Protein AF-A0A927M608-F1 (afdb_monomer_lite)

Sequence (285 aa):
MALHRAGIGVLLAVAGSAALAVVQVVVADSAGVLELDGEFVAGNERVGGVPVTLVGWFLAMAVPLAVTAAGHGLTRVARLSTVPAAAVGALAVLPIVYDRSGEQLRDAALWTGVRGIALGAAVGCAVAVLPAVGRGLVGYAILLWTAVLGFGLFVPRTVVYAGIVEPLGLEPLRELRGTLSRLGMPDLGSLDYHFTSVLPVALAVIVLSGVLGVLVVRRTGSVWVAVAAAAVGPVLAAASYHLDRDQLTLWNEDAAIMAHLLAVFAGLLALLTAAIAGRSARPAR

Secondary structure (DSSP, 8-state):
-HHHHHHHHHHHHHHHHHHHHHHHHHHHHHTTSS-TT----TTTGGGTHHHHHHHHHHHHHHHHHHHHHHTTT--HHHHHTHHHHHHHHHHTTHHHHHHHS-TTTHHHHHHHHHHHHHHHHHHHHHHHH-HHHHHHHHHHHHHHHHHHHHHHHH-SEEEEETTEEEEE--GGGHHHHHHHHHTT----TTHHHHHHHHHHHHHHHHHHHHHHHHHHHHHHS-HHHHHHHHHHHHHHHHHH----TTS--HHHHHHHHHHHHHHHHHHHHHHHHHHHHHHHTSPP-

Foldseek 3Di:
DQVVLLVQLLVQLLQQLLVQLQCQLVVCVVLVQLCQADDQDVPSVLPNLFSLLSNLLSSLLSQLLSLLVSLPPHDLVSSLSSLVSNLNSLVNCLVVSQVSHDPVCNVSSNVLNNNSSVNSSVVSNVCSVQVLLSVLSVVLVVLLVCLCVVLVVVAVDWHDGQSFIFRPPPVVLVVVVVVVVVVVDDDPPVLVVRCSRRVVSLVVLLVQLLVQLLVCCVVPVDSVSSLSNSLVRLVSSLVSLDPDVVSVRVVSVSVNVSSVVSSVSSSVSSNVSNVVSSVVPDPDD

Radius of gyration: 19.72 Å; chains: 1; bounding box: 45×51×54 Å

pLDDT: mean 82.13, std 15.27, range [38.84, 97.5]

Structure (mmCIF, N/CA/C/O backbone):
data_AF-A0A927M608-F1
#
_entry.id   AF-A0A927M608-F1
#
loop_
_atom_site.group_PDB
_atom_site.id
_atom_site.type_symbol
_atom_site.label_atom_id
_atom_site.label_alt_id
_atom_site.label_comp_id
_atom_site.label_asym_id
_atom_site.label_entity_id
_atom_site.label_seq_id
_atom_site.pdbx_PDB_ins_code
_atom_site.Cartn_x
_atom_site.Cartn_y
_atom_site.Cartn_z
_atom_site.occupancy
_atom_site.B_iso_or_equiv
_atom_site.auth_seq_id
_atom_site.auth_comp_id
_atom_site.auth_asym_id
_atom_site.auth_atom_id
_atom_site.pdbx_PDB_model_num
ATOM 1 N N . MET A 1 1 ? -21.016 -18.045 19.825 1.00 65.88 1 MET A N 1
ATOM 2 C CA . MET A 1 1 ? -21.022 -16.942 18.828 1.00 65.88 1 MET A CA 1
ATOM 3 C C . MET A 1 1 ? -19.646 -16.317 18.565 1.00 65.88 1 MET A C 1
ATOM 5 O O . MET A 1 1 ? -19.303 -16.174 17.400 1.00 65.88 1 MET A O 1
ATOM 9 N N . ALA A 1 2 ? -18.845 -15.952 19.577 1.00 69.06 2 ALA A N 1
ATOM 10 C CA . ALA A 1 2 ? -17.548 -15.282 19.364 1.00 69.06 2 ALA A CA 1
ATOM 11 C C . ALA A 1 2 ? -16.512 -16.127 18.584 1.00 69.06 2 ALA A C 1
ATOM 13 O O . ALA A 1 2 ? -15.892 -15.615 17.657 1.00 69.06 2 ALA A O 1
ATOM 14 N N . LEU A 1 3 ? -16.393 -17.425 18.893 1.00 73.12 3 LEU A N 1
ATOM 15 C CA . LEU A 1 3 ? -15.513 -18.369 18.179 1.00 73.12 3 LEU A CA 1
ATOM 16 C C . LEU A 1 3 ? -15.877 -18.517 16.694 1.00 73.12 3 LEU A C 1
ATOM 18 O O . LEU A 1 3 ? -15.004 -18.498 15.836 1.00 73.12 3 LEU A O 1
ATOM 22 N N . HIS A 1 4 ? -17.172 -18.574 16.383 1.00 82.25 4 HIS A N 1
ATOM 23 C CA . HIS A 1 4 ? -17.664 -18.658 15.005 1.00 82.25 4 HIS A CA 1
ATOM 24 C C . HIS A 1 4 ? -17.317 -17.399 14.194 1.00 82.25 4 HIS A C 1
ATOM 26 O O . HIS A 1 4 ? -16.884 -17.488 13.050 1.00 82.25 4 HIS A O 1
ATOM 32 N N . ARG A 1 5 ? -17.448 -16.209 14.800 1.00 83.69 5 ARG A N 1
ATOM 33 C CA . ARG A 1 5 ? -17.059 -14.941 14.158 1.00 83.69 5 ARG A CA 1
ATOM 34 C C . ARG A 1 5 ? -15.548 -14.842 13.941 1.00 83.69 5 ARG A C 1
ATOM 36 O O . ARG A 1 5 ? -15.128 -14.357 12.899 1.00 83.69 5 ARG A O 1
ATOM 43 N N . ALA A 1 6 ? -14.746 -15.324 14.891 1.00 82.00 6 ALA A N 1
ATOM 44 C CA . ALA A 1 6 ? -13.294 -15.383 14.741 1.00 82.00 6 ALA A CA 1
ATOM 45 C C . ALA A 1 6 ? -12.874 -16.343 13.614 1.00 82.00 6 ALA A C 1
ATOM 47 O O . ALA A 1 6 ? -12.039 -15.976 12.793 1.00 82.00 6 ALA A O 1
ATOM 48 N N . GLY A 1 7 ? -13.505 -17.521 13.518 1.00 87.75 7 GLY A N 1
ATOM 49 C CA . GLY A 1 7 ? -13.271 -18.471 12.425 1.00 87.75 7 GLY A CA 1
ATOM 50 C C . GLY A 1 7 ? -13.595 -17.885 11.047 1.00 87.75 7 GLY A C 1
ATOM 51 O O . GLY A 1 7 ? -12.784 -17.988 10.131 1.00 87.75 7 GLY A O 1
ATOM 52 N N . ILE A 1 8 ? -14.725 -17.180 10.919 1.00 90.88 8 ILE A N 1
ATOM 53 C CA . ILE A 1 8 ? -15.065 -16.450 9.686 1.00 90.88 8 ILE A CA 1
ATOM 54 C C . ILE A 1 8 ? -14.015 -15.377 9.376 1.00 90.88 8 ILE A C 1
ATOM 56 O O . ILE A 1 8 ? -13.568 -15.282 8.239 1.00 90.88 8 ILE A O 1
ATOM 60 N N . GLY A 1 9 ? -13.588 -14.596 10.373 1.00 90.62 9 GLY A N 1
ATOM 61 C CA . GLY A 1 9 ? -12.546 -13.584 10.192 1.00 90.62 9 GLY A CA 1
ATOM 62 C C . GLY A 1 9 ? -11.231 -14.169 9.672 1.00 90.62 9 GLY A C 1
ATOM 63 O O . GLY A 1 9 ? -10.620 -13.605 8.773 1.00 90.62 9 GLY A O 1
ATOM 64 N N . VAL A 1 10 ? -10.814 -15.328 10.180 1.00 93.62 10 VAL A N 1
ATOM 65 C CA . VAL A 1 10 ? -9.620 -16.036 9.691 1.00 93.62 10 VAL A CA 1
ATOM 66 C C . VAL A 1 10 ? -9.782 -16.443 8.225 1.00 93.62 10 VAL A C 1
ATOM 68 O O . VAL A 1 10 ? -8.912 -16.133 7.417 1.00 93.62 10 VAL A O 1
ATOM 71 N N . LEU A 1 11 ? -10.906 -17.064 7.857 1.00 93.88 11 LEU A N 1
ATOM 72 C CA . LEU A 1 11 ? -11.167 -17.472 6.470 1.00 93.88 11 LEU A CA 1
ATOM 73 C C . LEU A 1 11 ? -11.205 -16.275 5.512 1.00 93.88 11 LEU A C 1
ATOM 75 O O . LEU A 1 11 ? -10.596 -16.319 4.444 1.00 93.88 11 LEU A O 1
ATOM 79 N N . LEU A 1 12 ? -11.868 -15.187 5.913 1.00 95.19 12 LEU A N 1
ATOM 80 C CA . LEU A 1 12 ? -11.915 -13.948 5.137 1.00 95.19 12 LEU A CA 1
ATOM 81 C C . LEU A 1 12 ? -10.533 -13.313 4.980 1.00 95.19 12 LEU A C 1
ATOM 83 O O . LEU A 1 12 ? -10.251 -12.732 3.939 1.00 95.19 12 LEU A O 1
ATOM 87 N N . ALA A 1 13 ? -9.668 -13.426 5.986 1.00 94.75 13 ALA A N 1
ATOM 88 C CA . ALA A 1 13 ? -8.311 -12.905 5.915 1.00 94.75 13 ALA A CA 1
ATOM 89 C C . ALA A 1 13 ? -7.446 -13.694 4.923 1.00 94.75 13 ALA A C 1
ATOM 91 O O . ALA A 1 13 ? -6.769 -13.077 4.102 1.00 94.75 13 ALA A O 1
ATOM 92 N N . VAL A 1 14 ? -7.520 -15.033 4.943 1.00 96.25 14 VAL A N 1
ATOM 93 C CA . VAL A 1 14 ? -6.835 -15.890 3.957 1.00 96.25 14 VAL A CA 1
ATOM 94 C C . VAL A 1 14 ? -7.331 -15.566 2.548 1.00 96.25 14 VAL A C 1
ATOM 96 O O . VAL A 1 14 ? -6.541 -15.184 1.687 1.00 96.25 14 VAL A O 1
ATOM 99 N N . ALA A 1 15 ? -8.643 -15.681 2.321 1.00 96.12 15 ALA A N 1
ATOM 100 C CA . ALA A 1 15 ? -9.237 -15.508 0.999 1.00 96.12 15 ALA A CA 1
ATOM 101 C C . ALA A 1 15 ? -9.059 -14.078 0.476 1.00 96.12 15 ALA A C 1
ATOM 103 O O . ALA A 1 15 ? -8.699 -13.879 -0.681 1.00 96.12 15 ALA A O 1
ATOM 104 N N . GLY A 1 16 ? -9.264 -13.081 1.338 1.00 95.06 16 GLY A N 1
ATOM 105 C CA . GLY A 1 16 ? -9.105 -11.675 0.995 1.00 95.06 16 GLY A CA 1
ATOM 106 C C . GLY A 1 16 ? -7.662 -11.323 0.653 1.00 95.06 16 GLY A C 1
ATOM 107 O O . GLY A 1 16 ? -7.435 -10.644 -0.343 1.00 95.06 16 GLY A O 1
ATOM 108 N N . SER A 1 17 ? -6.680 -11.809 1.422 1.00 96.38 17 SER A N 1
ATOM 109 C CA . SER A 1 17 ? -5.273 -11.520 1.121 1.00 96.38 17 SER A CA 1
ATOM 110 C C . SER A 1 17 ? -4.797 -12.233 -0.138 1.00 96.38 17 SER A C 1
ATOM 112 O O . SER A 1 17 ? -4.059 -11.632 -0.912 1.00 96.38 17 SER A O 1
ATOM 114 N N . ALA A 1 18 ? -5.228 -13.479 -0.364 1.00 95.75 18 ALA A N 1
ATOM 115 C CA . ALA A 1 18 ? -4.928 -14.199 -1.597 1.00 95.75 18 ALA A CA 1
ATOM 116 C C . ALA A 1 18 ? -5.522 -13.470 -2.809 1.00 95.75 18 ALA A C 1
ATOM 118 O O . ALA A 1 18 ? -4.807 -13.173 -3.760 1.00 95.75 18 ALA A O 1
ATOM 119 N N . ALA A 1 19 ? -6.805 -13.102 -2.746 1.00 95.69 19 ALA A N 1
ATOM 120 C CA . ALA A 1 19 ? -7.475 -12.386 -3.826 1.00 95.69 19 ALA A CA 1
ATOM 121 C C . ALA A 1 19 ? -6.821 -11.026 -4.108 1.00 95.69 19 ALA A C 1
ATOM 123 O O . ALA A 1 19 ? -6.556 -10.714 -5.263 1.00 95.69 19 ALA A O 1
ATOM 124 N N . LEU A 1 20 ? -6.517 -10.234 -3.073 1.00 94.12 20 LEU A N 1
ATOM 125 C CA . LEU A 1 20 ? -5.843 -8.943 -3.238 1.00 94.12 20 LEU A CA 1
ATOM 126 C C . LEU A 1 20 ? -4.456 -9.103 -3.859 1.00 94.12 20 LEU A C 1
ATOM 128 O O . LEU A 1 20 ? -4.142 -8.383 -4.800 1.00 94.12 20 LEU A O 1
ATOM 132 N N . ALA A 1 21 ? -3.652 -10.046 -3.366 1.00 93.38 21 ALA A N 1
ATOM 133 C CA . ALA A 1 21 ? -2.317 -10.296 -3.897 1.00 93.38 21 ALA A CA 1
ATOM 134 C C . ALA A 1 21 ? -2.366 -10.734 -5.369 1.00 93.38 21 ALA A C 1
ATOM 136 O O . ALA A 1 21 ? -1.676 -10.157 -6.206 1.00 93.38 21 ALA A O 1
ATOM 137 N N . VAL A 1 22 ? -3.228 -11.703 -5.696 1.00 93.12 22 VAL A N 1
ATOM 138 C CA . VAL A 1 22 ? -3.407 -12.199 -7.068 1.00 93.12 22 VAL A CA 1
ATOM 139 C C . VAL A 1 22 ? -3.890 -11.087 -7.989 1.00 93.12 22 VAL A C 1
ATOM 141 O O . VAL A 1 22 ? -3.298 -10.882 -9.041 1.00 93.12 22 VAL A O 1
ATOM 144 N N . VAL A 1 23 ? -4.932 -10.346 -7.602 1.00 91.06 23 VAL A N 1
ATOM 145 C CA . VAL A 1 23 ? -5.482 -9.268 -8.434 1.00 91.06 23 VAL A CA 1
ATOM 146 C C . VAL A 1 23 ? -4.437 -8.184 -8.667 1.00 91.06 23 VAL A C 1
ATOM 148 O O . VAL A 1 23 ? -4.259 -7.775 -9.806 1.00 91.06 23 VAL A O 1
ATOM 151 N N . GLN A 1 24 ? -3.722 -7.743 -7.631 1.00 90.62 24 GLN A N 1
ATOM 152 C CA . GLN A 1 24 ? -2.710 -6.697 -7.781 1.00 90.62 24 GLN A CA 1
ATOM 153 C C . GLN A 1 24 ? -1.582 -7.125 -8.723 1.00 90.62 24 GLN A C 1
ATOM 155 O O . GLN A 1 24 ? -1.257 -6.375 -9.638 1.00 90.62 24 GLN A O 1
ATOM 160 N N . VAL A 1 25 ? -1.044 -8.338 -8.554 1.00 87.56 25 VAL A N 1
ATOM 161 C CA . VAL A 1 25 ? 0.036 -8.855 -9.407 1.00 87.56 25 VAL A CA 1
ATOM 162 C C . VAL A 1 25 ? -0.455 -9.087 -10.836 1.00 87.56 25 VAL A C 1
ATOM 164 O O . VAL A 1 25 ? 0.144 -8.579 -11.774 1.00 87.56 25 VAL A O 1
ATOM 167 N N . VAL A 1 26 ? -1.571 -9.794 -11.026 1.00 86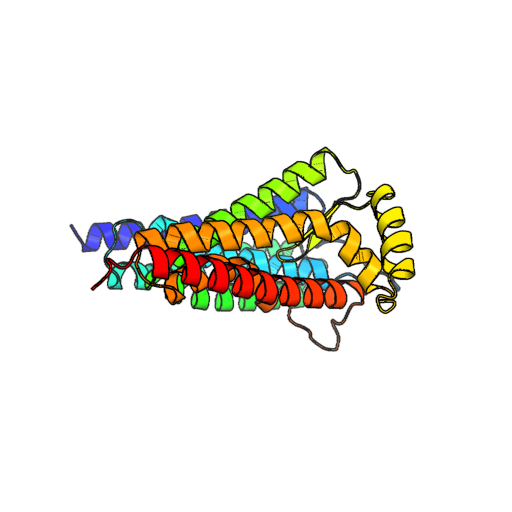.81 26 VAL A N 1
ATOM 168 C CA . VAL A 1 26 ? -2.065 -10.150 -12.366 1.00 86.81 26 VAL A CA 1
ATOM 169 C C . VAL A 1 26 ? -2.527 -8.923 -13.146 1.00 86.81 26 VAL A C 1
ATOM 171 O O . VAL A 1 26 ? -2.241 -8.834 -14.338 1.00 86.81 26 VAL A O 1
ATOM 174 N N . VAL A 1 27 ? -3.232 -7.980 -12.513 1.00 85.56 27 VAL A N 1
ATOM 175 C CA . VAL A 1 27 ? -3.683 -6.753 -13.187 1.00 85.56 27 VAL A CA 1
ATOM 176 C C . VAL A 1 27 ? -2.495 -5.871 -13.543 1.00 85.56 27 VAL A C 1
ATOM 178 O O . VAL A 1 27 ? -2.447 -5.373 -14.663 1.00 85.56 27 VAL A O 1
ATOM 181 N N . ALA A 1 28 ? -1.534 -5.696 -12.631 1.00 84.06 28 ALA A N 1
ATOM 182 C CA . ALA A 1 28 ? -0.346 -4.897 -12.913 1.00 84.06 28 ALA A CA 1
ATOM 183 C C . ALA A 1 28 ? 0.489 -5.518 -14.041 1.00 84.06 28 ALA A C 1
ATOM 185 O O . ALA A 1 28 ? 0.877 -4.826 -14.974 1.00 84.06 28 ALA A O 1
ATOM 186 N N . ASP A 1 29 ? 0.691 -6.831 -14.016 1.00 82.81 29 ASP A N 1
ATOM 187 C CA . ASP A 1 29 ? 1.417 -7.536 -15.068 1.00 82.81 29 ASP A CA 1
ATOM 188 C C . ASP A 1 29 ? 0.698 -7.463 -16.426 1.00 82.81 29 ASP A C 1
ATOM 190 O O . ASP A 1 29 ? 1.291 -7.078 -17.427 1.00 82.81 29 ASP A O 1
ATOM 194 N N . SER A 1 30 ? -0.621 -7.693 -16.457 1.00 80.62 30 SER A N 1
ATOM 195 C CA . SER A 1 30 ? -1.419 -7.609 -17.697 1.00 80.62 30 SER A CA 1
ATOM 196 C C . SER A 1 30 ? -1.493 -6.189 -18.271 1.00 80.62 30 SER A C 1
ATOM 198 O O . SER A 1 30 ? -1.744 -6.017 -19.460 1.00 80.62 30 SER A O 1
ATOM 200 N N . ALA A 1 31 ? -1.305 -5.172 -17.429 1.00 76.19 31 ALA A N 1
ATOM 201 C CA . ALA A 1 31 ? -1.214 -3.776 -17.839 1.00 76.19 31 ALA A CA 1
ATOM 202 C C . ALA A 1 31 ? 0.203 -3.373 -18.293 1.00 76.19 31 ALA A C 1
ATOM 204 O O . ALA A 1 31 ? 0.419 -2.199 -18.587 1.00 76.19 31 ALA A O 1
ATOM 205 N N . GLY A 1 32 ? 1.161 -4.309 -18.326 1.00 70.81 32 GLY A N 1
ATOM 206 C CA . GLY A 1 32 ? 2.561 -4.034 -18.654 1.00 70.81 32 GLY A CA 1
ATOM 207 C C . GLY A 1 32 ? 3.288 -3.221 -17.581 1.00 70.81 32 GLY A C 1
ATOM 208 O O . GLY A 1 32 ? 4.269 -2.558 -17.875 1.00 70.81 32 GLY A O 1
ATOM 209 N N . VAL A 1 33 ? 2.793 -3.214 -16.338 1.00 76.19 33 VAL A N 1
ATOM 210 C CA . VAL A 1 33 ? 3.403 -2.457 -15.231 1.00 76.19 33 VAL A CA 1
ATOM 211 C C . VAL A 1 33 ? 4.525 -3.244 -14.554 1.00 76.19 33 VAL A C 1
ATOM 213 O O . VAL A 1 33 ? 5.485 -2.645 -14.078 1.00 76.19 33 VAL A O 1
ATOM 216 N N . LEU A 1 34 ? 4.389 -4.571 -14.457 1.00 74.88 34 LEU A N 1
ATOM 217 C CA . LEU A 1 34 ? 5.383 -5.419 -13.795 1.00 74.88 34 LEU A CA 1
ATOM 218 C C . LEU A 1 34 ? 6.419 -6.027 -14.749 1.00 74.88 34 LEU A C 1
ATOM 220 O O . LEU A 1 34 ? 7.495 -6.343 -14.267 1.00 74.88 34 LEU A O 1
ATOM 224 N N . GLU A 1 35 ? 6.125 -6.211 -16.041 1.00 75.31 35 GLU A N 1
ATOM 225 C CA . GLU A 1 35 ? 7.070 -6.741 -17.053 1.00 75.31 35 GLU A CA 1
ATOM 226 C C . GLU A 1 35 ? 7.978 -7.887 -16.529 1.00 75.31 35 GLU A C 1
ATOM 228 O O . GLU A 1 35 ? 9.191 -7.891 -16.751 1.00 75.31 35 GLU A O 1
ATOM 233 N N . LEU A 1 36 ? 7.419 -8.842 -15.763 1.00 72.56 36 LEU A N 1
ATOM 234 C CA . LEU A 1 36 ? 8.213 -9.851 -15.031 1.00 72.56 36 LEU A CA 1
ATOM 235 C C . LEU A 1 36 ? 8.929 -10.841 -15.962 1.00 72.56 36 LEU A C 1
ATOM 237 O O . LEU A 1 36 ? 9.908 -11.471 -15.554 1.00 72.56 36 LEU A O 1
ATOM 241 N N . ASP A 1 37 ? 8.447 -10.968 -17.195 1.00 70.81 37 ASP A N 1
ATOM 242 C CA . ASP A 1 37 ? 8.957 -11.827 -18.261 1.00 70.81 37 ASP A CA 1
ATOM 243 C C . ASP A 1 37 ? 9.880 -11.095 -19.252 1.00 70.81 37 ASP A C 1
ATOM 245 O O . ASP A 1 37 ? 10.366 -11.712 -20.201 1.00 70.81 37 ASP A O 1
ATOM 249 N N . GLY A 1 38 ? 10.149 -9.801 -19.042 1.00 62.69 38 GLY A N 1
ATOM 250 C CA . GLY A 1 38 ? 10.940 -8.985 -19.961 1.00 62.69 38 GLY A CA 1
ATOM 251 C C . GLY A 1 38 ? 12.367 -9.509 -20.174 1.00 62.69 38 GLY A C 1
ATOM 252 O O . GLY A 1 38 ? 13.102 -9.783 -19.223 1.00 62.69 38 GLY A O 1
ATOM 253 N N . GLU A 1 39 ? 12.797 -9.602 -21.438 1.00 53.91 39 GLU A N 1
ATOM 254 C CA . GLU A 1 39 ? 14.192 -9.881 -21.796 1.00 53.91 39 GLU A CA 1
ATOM 255 C C . GLU A 1 39 ? 15.042 -8.615 -21.598 1.00 53.91 39 GLU A C 1
ATOM 257 O O . GLU A 1 39 ? 15.134 -7.737 -22.463 1.00 53.91 39 GLU A O 1
ATOM 262 N N . PHE A 1 40 ? 15.680 -8.497 -20.435 1.00 56.94 40 PHE A N 1
ATOM 263 C CA . PHE A 1 40 ? 16.604 -7.403 -20.157 1.00 56.94 40 PHE A CA 1
ATOM 264 C C . PHE A 1 40 ? 17.939 -7.657 -20.872 1.00 56.94 40 PHE A C 1
ATOM 266 O O . PHE A 1 40 ? 18.832 -8.316 -20.354 1.00 56.94 40 PHE A O 1
ATOM 273 N N . VAL A 1 41 ? 18.080 -7.146 -22.096 1.00 43.91 41 VAL A N 1
ATOM 274 C CA . VAL A 1 41 ? 19.349 -7.182 -22.844 1.00 43.91 41 VAL A CA 1
ATOM 275 C C . VAL A 1 41 ? 20.363 -6.229 -22.193 1.00 43.91 41 VAL A C 1
ATOM 277 O O . VAL A 1 41 ? 19.975 -5.156 -21.723 1.00 43.91 41 VAL A O 1
ATOM 280 N N . ALA A 1 42 ? 21.651 -6.595 -22.180 1.00 38.84 42 ALA A N 1
ATOM 281 C CA . ALA A 1 42 ? 22.753 -5.837 -21.576 1.00 38.84 42 ALA A CA 1
ATOM 282 C C . ALA A 1 42 ? 22.628 -4.312 -21.791 1.00 38.84 42 ALA A C 1
ATOM 284 O O . ALA A 1 42 ? 22.760 -3.801 -22.904 1.00 38.84 42 ALA A O 1
ATOM 285 N N . GLY A 1 43 ? 22.344 -3.593 -20.699 1.00 46.25 43 GLY A N 1
ATOM 286 C CA . GLY A 1 43 ? 21.963 -2.173 -20.687 1.00 46.25 43 GLY A CA 1
ATOM 287 C C . GLY A 1 43 ? 20.615 -1.912 -20.001 1.00 46.25 43 GLY A C 1
ATOM 288 O O . GLY A 1 43 ? 20.519 -0.980 -19.205 1.00 46.25 43 GLY A O 1
ATOM 289 N N . ASN A 1 44 ? 19.626 -2.788 -20.220 1.00 44.22 44 ASN A N 1
ATOM 290 C CA . ASN A 1 44 ? 18.293 -2.760 -19.599 1.00 44.22 44 ASN A CA 1
ATOM 291 C C . ASN A 1 44 ? 18.213 -3.552 -18.283 1.00 44.22 44 ASN A C 1
ATOM 293 O O . ASN A 1 44 ? 17.309 -3.323 -17.488 1.00 44.22 44 ASN A O 1
ATOM 297 N N . GLU A 1 45 ? 19.184 -4.424 -17.991 1.00 47.72 45 GLU A N 1
ATOM 298 C CA . GLU A 1 45 ? 19.314 -5.147 -16.704 1.00 47.72 45 GLU A CA 1
ATOM 299 C C . GLU A 1 45 ? 19.324 -4.187 -15.497 1.00 47.72 45 GLU A C 1
ATOM 301 O O . GLU A 1 45 ? 18.939 -4.537 -14.383 1.00 47.72 45 GLU A O 1
ATOM 306 N N . ARG A 1 46 ? 19.669 -2.919 -15.754 1.00 49.50 46 ARG A N 1
ATOM 307 C CA . ARG A 1 46 ? 19.578 -1.798 -14.819 1.00 49.50 46 ARG A CA 1
ATOM 308 C C . ARG A 1 46 ? 18.144 -1.312 -14.545 1.00 49.50 46 ARG A C 1
ATOM 310 O O . ARG A 1 46 ? 18.003 -0.231 -13.995 1.00 49.50 46 ARG A O 1
ATOM 317 N N . VAL A 1 47 ? 17.093 -2.039 -14.930 1.00 59.78 47 VAL A N 1
ATOM 318 C CA . VAL A 1 47 ? 15.679 -1.646 -14.724 1.00 59.78 47 VAL A CA 1
ATOM 319 C C . VAL A 1 47 ? 14.890 -2.706 -13.930 1.00 59.78 47 VAL A C 1
ATOM 321 O O . VAL A 1 47 ? 13.831 -2.405 -13.383 1.00 59.78 47 VAL A O 1
ATOM 324 N N . GLY A 1 48 ? 15.440 -3.913 -13.737 1.00 65.06 48 GLY A N 1
ATOM 325 C CA . GLY A 1 48 ? 14.755 -5.036 -13.072 1.00 65.06 48 GLY A CA 1
ATOM 326 C C . GLY A 1 48 ? 14.443 -4.853 -11.575 1.00 65.06 48 GLY A C 1
ATOM 327 O O . GLY A 1 48 ? 13.616 -5.577 -11.025 1.00 65.06 48 GLY A O 1
ATOM 328 N N . GLY A 1 49 ? 15.045 -3.866 -10.899 1.00 71.88 49 GLY A N 1
ATOM 329 C CA . GLY A 1 49 ? 14.776 -3.585 -9.480 1.00 71.88 49 GLY A CA 1
ATOM 330 C C . GLY A 1 49 ? 13.370 -3.031 -9.210 1.00 71.88 49 GLY A C 1
ATOM 331 O O . GLY A 1 49 ? 12.780 -3.316 -8.166 1.00 71.88 49 GLY A O 1
ATOM 332 N N . VAL A 1 50 ? 12.801 -2.283 -10.160 1.00 76.19 50 VAL A N 1
ATOM 333 C CA . VAL A 1 50 ? 11.462 -1.680 -10.048 1.00 76.19 50 VAL A CA 1
ATOM 334 C C . VAL A 1 50 ? 10.352 -2.739 -9.985 1.00 76.19 50 VAL A C 1
ATOM 336 O O . VAL A 1 50 ? 9.593 -2.733 -9.008 1.00 76.19 50 VAL A O 1
ATOM 339 N N . PRO A 1 51 ? 10.249 -3.687 -10.939 1.00 81.25 51 PRO A N 1
ATOM 340 C CA . PRO A 1 51 ? 9.181 -4.681 -10.913 1.00 81.25 51 PRO A CA 1
ATOM 341 C C . PRO A 1 51 ? 9.281 -5.644 -9.726 1.00 81.25 51 PRO A C 1
ATOM 343 O O . PRO A 1 51 ? 8.270 -5.971 -9.103 1.00 81.25 51 PRO A O 1
ATOM 346 N N . VAL A 1 52 ? 10.499 -6.018 -9.323 1.00 84.94 52 VAL A N 1
ATOM 347 C CA . VAL A 1 52 ? 10.737 -6.830 -8.120 1.00 84.94 52 VAL A CA 1
ATOM 348 C C . VAL A 1 52 ? 10.262 -6.101 -6.854 1.00 84.94 52 VAL A C 1
ATOM 350 O O . VAL A 1 52 ? 9.571 -6.691 -6.017 1.00 84.94 52 VAL A O 1
ATOM 353 N N . THR A 1 53 ? 10.561 -4.804 -6.730 1.00 87.62 53 THR A N 1
ATOM 354 C CA . THR A 1 53 ? 10.115 -3.971 -5.598 1.00 87.62 53 THR A CA 1
ATOM 355 C C . THR A 1 53 ? 8.588 -3.833 -5.568 1.00 87.62 53 THR A C 1
ATOM 357 O O . THR A 1 53 ? 7.977 -3.938 -4.501 1.00 87.62 53 THR A O 1
ATOM 360 N N . LEU A 1 54 ? 7.947 -3.665 -6.730 1.00 88.25 54 LEU A N 1
ATOM 361 C CA . LEU A 1 54 ? 6.488 -3.592 -6.850 1.00 88.25 54 LEU A CA 1
ATOM 362 C C . LEU A 1 54 ? 5.790 -4.874 -6.391 1.00 88.25 54 LEU A C 1
ATOM 364 O O . LEU A 1 54 ? 4.787 -4.789 -5.681 1.00 88.25 54 LEU A O 1
ATOM 368 N N . VAL A 1 55 ? 6.333 -6.050 -6.727 1.00 90.25 55 VAL A N 1
ATOM 369 C CA . VAL A 1 55 ? 5.826 -7.330 -6.206 1.00 90.25 55 VAL A CA 1
ATOM 370 C C . VAL A 1 55 ? 5.852 -7.320 -4.678 1.00 90.25 55 VAL A C 1
ATOM 372 O O . VAL A 1 55 ? 4.823 -7.557 -4.045 1.00 90.25 55 VAL A O 1
ATOM 375 N N . GLY A 1 56 ? 6.991 -6.975 -4.070 1.00 91.25 56 GLY A N 1
ATOM 376 C CA . GLY A 1 56 ? 7.103 -6.869 -2.611 1.00 91.25 56 GLY A CA 1
ATOM 377 C C . GLY A 1 56 ? 6.089 -5.898 -2.008 1.00 91.25 56 GLY A C 1
ATOM 378 O O . GLY A 1 56 ? 5.442 -6.217 -1.009 1.00 91.25 56 GLY A O 1
ATOM 379 N N . TRP A 1 57 ? 5.898 -4.740 -2.639 1.00 92.88 57 TRP A N 1
ATOM 380 C CA . TRP A 1 57 ? 4.942 -3.727 -2.200 1.00 92.88 57 TRP A CA 1
ATOM 381 C C . TRP A 1 57 ? 3.483 -4.204 -2.260 1.00 92.88 57 TRP A C 1
ATOM 383 O O . TRP A 1 57 ? 2.750 -4.046 -1.279 1.00 92.88 57 TRP A O 1
ATOM 393 N N . PHE A 1 58 ? 3.062 -4.843 -3.357 1.00 93.56 58 PHE A N 1
ATOM 394 C CA . PHE A 1 58 ? 1.716 -5.415 -3.476 1.00 93.56 58 PHE A CA 1
ATOM 395 C C . PHE A 1 58 ? 1.447 -6.446 -2.374 1.00 93.56 58 PHE A C 1
ATOM 397 O O . PHE A 1 58 ? 0.415 -6.399 -1.696 1.00 93.56 58 PHE A O 1
ATOM 404 N N . LEU A 1 59 ? 2.413 -7.331 -2.106 1.00 94.94 59 LEU A N 1
ATOM 405 C CA . LEU A 1 59 ? 2.265 -8.335 -1.050 1.00 94.94 59 LEU A CA 1
ATOM 406 C C . LEU A 1 59 ? 2.283 -7.719 0.353 1.00 94.94 59 LEU A C 1
ATOM 408 O O . LEU A 1 59 ? 1.529 -8.156 1.227 1.00 94.94 59 LEU A O 1
ATOM 412 N N . ALA A 1 60 ? 3.065 -6.658 0.558 1.00 95.38 60 ALA A N 1
ATOM 413 C CA . ALA A 1 60 ? 3.078 -5.902 1.805 1.00 95.38 60 ALA A CA 1
ATOM 414 C C . ALA A 1 60 ? 1.756 -5.166 2.073 1.00 95.38 60 ALA A C 1
ATOM 416 O O . ALA A 1 60 ? 1.368 -5.012 3.231 1.00 95.38 60 ALA A O 1
ATOM 417 N N . MET A 1 61 ? 1.035 -4.749 1.029 1.00 95.81 61 MET A N 1
ATOM 418 C CA . MET A 1 61 ? -0.284 -4.118 1.137 1.00 95.81 61 MET A CA 1
ATOM 419 C C . MET A 1 61 ? -1.418 -5.134 1.321 1.00 95.81 61 MET A C 1
ATOM 421 O O . MET A 1 61 ? -2.348 -4.880 2.092 1.00 95.81 61 MET A O 1
ATOM 425 N N . ALA A 1 62 ? -1.360 -6.286 0.646 1.00 96.25 62 ALA A N 1
ATOM 426 C CA . ALA A 1 62 ? -2.435 -7.280 0.658 1.00 96.25 62 ALA A CA 1
ATOM 427 C C . ALA A 1 62 ? -2.789 -7.756 2.080 1.00 96.25 62 ALA A C 1
ATOM 429 O O . ALA A 1 62 ? -3.966 -7.788 2.454 1.00 96.25 62 ALA A O 1
ATOM 430 N N . VAL A 1 63 ? -1.771 -8.031 2.903 1.00 97.19 63 VAL A N 1
ATOM 431 C CA . VAL A 1 63 ? -1.936 -8.535 4.276 1.00 97.19 63 VAL A CA 1
ATOM 432 C C . VAL A 1 63 ? -2.695 -7.549 5.184 1.00 97.19 63 VAL A C 1
ATOM 434 O O . VAL A 1 63 ? -3.768 -7.903 5.683 1.00 97.19 63 VAL A O 1
ATOM 437 N N . PRO A 1 64 ? -2.226 -6.307 5.422 1.00 97.06 64 PRO A N 1
ATOM 438 C CA . PRO A 1 64 ? -2.912 -5.377 6.314 1.00 97.06 64 PRO A CA 1
ATOM 439 C C . PRO A 1 64 ? -4.279 -4.923 5.781 1.00 97.06 64 PRO A C 1
ATOM 441 O O . PRO A 1 64 ? -5.176 -4.643 6.583 1.00 97.06 64 PRO A O 1
ATOM 444 N N . LEU A 1 65 ? -4.489 -4.882 4.460 1.00 96.44 65 LEU A N 1
ATOM 445 C CA . LEU A 1 65 ? -5.807 -4.608 3.875 1.00 96.44 65 LEU A CA 1
ATOM 446 C C . LEU A 1 65 ? -6.800 -5.741 4.174 1.00 96.44 65 LEU A C 1
ATOM 448 O O . LEU A 1 65 ? -7.913 -5.474 4.638 1.00 96.44 65 LEU A O 1
ATOM 452 N N . ALA A 1 66 ? -6.385 -7.000 4.006 1.00 96.25 66 ALA A N 1
ATOM 453 C CA . ALA A 1 66 ? -7.200 -8.157 4.365 1.00 96.25 66 ALA A CA 1
ATOM 454 C C . ALA A 1 66 ? -7.511 -8.189 5.869 1.00 96.25 66 ALA A C 1
ATOM 456 O O . ALA A 1 66 ? -8.659 -8.398 6.259 1.00 96.25 66 ALA A O 1
ATOM 457 N N . VAL A 1 67 ? -6.526 -7.887 6.725 1.00 96.50 67 VAL A N 1
ATOM 458 C CA . VAL A 1 67 ? -6.719 -7.759 8.182 1.00 96.50 67 VAL A CA 1
ATOM 459 C C . VAL A 1 67 ? -7.714 -6.644 8.519 1.00 96.50 67 VAL A C 1
ATOM 461 O O . VAL A 1 67 ? -8.552 -6.820 9.406 1.00 96.50 67 VAL A O 1
ATOM 464 N N . THR A 1 68 ? -7.668 -5.515 7.806 1.00 95.19 68 THR A N 1
ATOM 465 C CA . THR A 1 68 ? -8.613 -4.400 7.988 1.00 95.19 68 THR A CA 1
ATOM 466 C C . THR A 1 68 ? -10.048 -4.833 7.694 1.00 95.19 68 THR A C 1
ATOM 468 O O . THR A 1 68 ? -10.945 -4.558 8.494 1.00 95.19 68 THR A O 1
ATOM 471 N N . ALA A 1 69 ? -10.264 -5.521 6.569 1.00 93.19 69 ALA A N 1
ATOM 472 C CA . ALA A 1 69 ? -11.585 -5.976 6.145 1.00 93.19 69 ALA A CA 1
ATOM 473 C C . ALA A 1 69 ? -12.119 -7.099 7.049 1.00 93.19 69 ALA A C 1
ATOM 475 O O . ALA A 1 69 ? -13.211 -6.992 7.607 1.00 93.19 69 ALA A O 1
ATOM 476 N N . ALA A 1 70 ? -11.321 -8.146 7.256 1.00 92.69 70 ALA A N 1
ATOM 477 C CA . ALA A 1 70 ? -11.706 -9.320 8.031 1.00 92.69 70 ALA A CA 1
ATOM 478 C C . ALA A 1 70 ? -11.813 -9.046 9.540 1.00 92.69 70 ALA A C 1
ATOM 480 O O . ALA A 1 70 ? -12.551 -9.722 10.254 1.00 92.69 70 ALA A O 1
ATOM 481 N N . GLY A 1 71 ? -11.082 -8.045 10.038 1.00 86.44 71 GLY A N 1
ATOM 482 C CA . GLY A 1 71 ? -11.078 -7.649 11.442 1.00 86.44 71 GLY A CA 1
ATOM 483 C C . GLY A 1 71 ? -12.283 -6.810 11.876 1.00 86.44 71 GLY A C 1
ATOM 484 O O . GLY A 1 71 ? -12.413 -6.496 13.065 1.00 86.44 71 GLY A O 1
ATOM 485 N N . HIS A 1 72 ? -13.156 -6.409 10.949 1.00 87.62 72 HIS A N 1
ATOM 486 C CA . HIS A 1 72 ? -14.278 -5.533 11.262 1.00 87.62 72 HIS A CA 1
ATOM 487 C C . HIS A 1 72 ? -15.252 -6.193 12.254 1.00 87.62 72 HIS A C 1
ATOM 489 O O . HIS A 1 72 ? -15.690 -7.324 12.073 1.00 87.62 72 HIS A O 1
ATOM 495 N N . GLY A 1 73 ? -15.581 -5.491 13.343 1.00 85.25 73 GLY A N 1
ATOM 496 C CA . GLY A 1 73 ? -16.477 -6.008 14.387 1.00 85.25 73 GLY A CA 1
ATOM 497 C C . GLY A 1 73 ? -15.888 -7.114 15.278 1.00 85.25 73 GLY A C 1
ATOM 498 O O . GLY A 1 73 ? -16.589 -7.617 16.157 1.00 85.25 73 GLY A O 1
ATOM 499 N N . LEU A 1 74 ? -14.614 -7.483 15.098 1.00 89.81 74 LEU A N 1
ATOM 500 C CA . LEU A 1 74 ? -13.928 -8.462 15.943 1.00 89.81 74 LEU A CA 1
ATOM 501 C C . LEU A 1 74 ? -13.255 -7.811 17.159 1.00 89.81 74 LEU A C 1
ATOM 503 O O . LEU A 1 74 ? -12.836 -6.646 17.132 1.00 89.81 74 LEU A O 1
ATOM 507 N N . THR A 1 75 ? -13.102 -8.600 18.228 1.00 91.62 75 THR A N 1
ATOM 508 C CA . THR A 1 75 ? -12.284 -8.230 19.391 1.00 91.62 75 THR A CA 1
ATOM 509 C C . THR A 1 75 ? -10.812 -8.115 18.991 1.00 91.62 75 THR A C 1
ATOM 511 O O . THR A 1 75 ? -10.376 -8.704 18.004 1.00 91.62 75 THR A O 1
ATOM 514 N N . ARG A 1 76 ? -10.010 -7.385 19.775 1.00 90.50 76 ARG A N 1
ATOM 515 C CA . ARG A 1 76 ? -8.574 -7.201 19.496 1.00 90.50 76 ARG A CA 1
ATOM 516 C C . ARG A 1 76 ? -7.828 -8.530 19.330 1.00 90.50 76 ARG A C 1
ATOM 518 O O . ARG A 1 76 ? -7.052 -8.671 18.395 1.00 90.50 76 ARG A O 1
ATOM 525 N N . VAL A 1 77 ? -8.099 -9.495 20.212 1.00 89.31 77 VAL A N 1
ATOM 526 C CA . VAL A 1 77 ? -7.478 -10.830 20.180 1.00 89.31 77 VAL A CA 1
ATOM 527 C C . VAL A 1 77 ? -7.848 -11.569 18.892 1.00 89.31 77 VAL A C 1
ATOM 529 O O . VAL A 1 77 ? -6.966 -12.072 18.206 1.00 89.31 77 VAL A O 1
ATOM 532 N N . ALA A 1 78 ? -9.127 -11.552 18.505 1.00 89.56 78 ALA A N 1
ATOM 533 C CA . ALA A 1 78 ? -9.585 -12.190 17.271 1.00 89.56 78 ALA A CA 1
ATOM 534 C C . ALA A 1 78 ? -9.071 -11.489 15.997 1.00 89.56 78 ALA A C 1
ATOM 536 O O . ALA A 1 78 ? -8.872 -12.141 14.977 1.00 89.56 78 ALA A O 1
ATOM 537 N N . ARG A 1 79 ? -8.809 -10.175 16.035 1.00 92.88 79 ARG A N 1
ATOM 538 C CA . ARG A 1 79 ? -8.133 -9.476 14.928 1.00 92.88 79 ARG A CA 1
ATOM 539 C C . ARG A 1 79 ? -6.666 -9.865 14.806 1.00 92.88 79 ARG A C 1
ATOM 541 O O . ARG A 1 79 ? -6.169 -9.995 13.703 1.00 92.88 79 ARG A O 1
ATOM 548 N N . LEU A 1 80 ? -5.959 -10.064 15.915 1.00 94.69 80 LEU A N 1
ATOM 549 C CA . LEU A 1 80 ? -4.557 -10.487 15.847 1.00 94.69 80 LEU A CA 1
ATOM 550 C C . LEU A 1 80 ? -4.413 -11.870 15.201 1.00 94.69 80 LEU A C 1
ATOM 552 O O . LEU A 1 80 ? -3.475 -12.082 14.439 1.00 94.69 80 LEU A O 1
ATOM 556 N N . SER A 1 81 ? -5.373 -12.778 15.410 1.00 94.12 81 SER A N 1
ATOM 557 C CA . SER A 1 81 ? -5.369 -14.082 14.733 1.00 94.12 81 SER A CA 1
ATOM 558 C C . SER A 1 81 ? -5.594 -14.012 13.218 1.00 94.12 81 SER A C 1
ATOM 560 O O . SER A 1 81 ? -5.286 -14.982 12.530 1.00 94.12 81 SER A O 1
ATOM 562 N N . THR A 1 82 ? -6.091 -12.896 12.665 1.00 95.38 82 THR A N 1
ATOM 563 C CA . THR A 1 82 ? -6.243 -12.759 11.206 1.00 95.38 82 THR A CA 1
ATOM 564 C C . THR A 1 82 ? -4.938 -12.397 10.500 1.00 95.38 82 THR A C 1
ATOM 566 O O . THR A 1 82 ? -4.837 -12.605 9.297 1.00 95.38 82 THR A O 1
ATOM 569 N N . VAL A 1 83 ? -3.923 -11.911 11.221 1.00 97.25 83 VAL A N 1
ATOM 570 C CA . VAL A 1 83 ? -2.618 -11.547 10.646 1.00 97.25 83 VAL A CA 1
ATOM 571 C C . VAL A 1 83 ? -1.877 -12.755 10.059 1.00 97.25 83 VAL A C 1
ATOM 573 O O . VAL A 1 83 ? -1.576 -12.717 8.865 1.00 97.25 83 VAL A O 1
ATOM 576 N N . PRO A 1 84 ? -1.608 -13.844 10.814 1.00 97.00 84 PRO A N 1
ATOM 577 C CA . PRO A 1 84 ? -0.949 -15.017 10.239 1.00 97.00 84 PRO A CA 1
ATOM 578 C C . PRO A 1 84 ? -1.792 -15.650 9.125 1.00 97.00 84 PRO A C 1
ATOM 580 O O . PRO A 1 84 ? -1.248 -16.116 8.132 1.00 97.00 84 PRO A O 1
ATOM 583 N N . ALA A 1 85 ? -3.121 -15.606 9.247 1.00 96.25 85 ALA A N 1
ATOM 584 C CA . ALA A 1 85 ? -4.037 -16.095 8.225 1.00 96.25 85 ALA A CA 1
ATOM 585 C C . ALA A 1 85 ? -3.916 -15.307 6.905 1.00 96.25 85 ALA A C 1
ATOM 587 O O . ALA A 1 85 ? -3.789 -15.897 5.836 1.00 96.25 85 ALA A O 1
ATOM 588 N N . ALA A 1 86 ? -3.890 -13.975 6.974 1.00 96.88 86 ALA A N 1
ATOM 589 C CA . ALA A 1 86 ? -3.671 -13.126 5.807 1.00 96.88 86 ALA A CA 1
ATOM 590 C C . ALA A 1 86 ? -2.280 -13.344 5.192 1.00 96.88 86 ALA A C 1
ATOM 592 O O . ALA A 1 86 ? -2.173 -13.459 3.976 1.00 96.88 86 ALA A O 1
ATOM 593 N N . ALA A 1 87 ? -1.232 -13.482 6.011 1.00 97.38 87 ALA A N 1
ATOM 594 C CA . ALA A 1 87 ? 0.110 -13.799 5.519 1.00 97.38 87 ALA A CA 1
ATOM 595 C C . ALA A 1 87 ? 0.141 -15.130 4.746 1.00 97.38 87 ALA A C 1
ATOM 597 O O . ALA A 1 87 ? 0.702 -15.189 3.656 1.00 97.38 87 ALA A O 1
ATOM 598 N N . VAL A 1 88 ? -0.534 -16.170 5.256 1.00 96.88 88 VAL A N 1
ATOM 599 C CA . VAL A 1 88 ? -0.707 -17.448 4.541 1.00 96.88 88 VAL A CA 1
ATOM 600 C C . VAL A 1 88 ? -1.455 -17.255 3.222 1.00 96.88 88 VAL A C 1
ATOM 602 O O . VAL A 1 88 ? -1.045 -17.804 2.206 1.00 96.88 88 VAL A O 1
ATOM 605 N N . GLY A 1 89 ? -2.516 -16.445 3.210 1.00 96.12 89 GLY A N 1
ATOM 606 C CA . GLY A 1 89 ? -3.231 -16.101 1.979 1.00 96.12 89 GLY A CA 1
ATOM 607 C C . GLY A 1 89 ? -2.329 -15.432 0.939 1.00 96.12 89 GLY A C 1
ATOM 608 O O . GLY A 1 89 ? -2.359 -15.805 -0.229 1.00 96.12 89 GLY A O 1
ATOM 609 N N . ALA A 1 90 ? -1.481 -14.489 1.358 1.00 96.06 90 ALA A N 1
ATOM 610 C CA . ALA A 1 90 ? -0.542 -13.813 0.466 1.00 96.06 90 ALA A CA 1
ATOM 611 C C . ALA A 1 90 ? 0.517 -14.761 -0.128 1.00 96.06 90 ALA A C 1
ATOM 613 O O . ALA A 1 90 ? 0.925 -14.555 -1.265 1.00 96.06 90 ALA A O 1
ATOM 614 N N . LEU A 1 91 ? 0.921 -15.829 0.575 1.00 96.12 91 LEU A N 1
ATOM 615 C CA . LEU A 1 91 ? 1.864 -16.824 0.034 1.00 96.12 91 LEU A CA 1
ATOM 616 C C . LEU A 1 91 ? 1.328 -17.542 -1.215 1.00 96.12 91 LEU A C 1
ATOM 618 O O . LEU A 1 91 ? 2.120 -17.979 -2.047 1.00 96.12 91 LEU A O 1
ATOM 622 N N . ALA A 1 92 ? 0.003 -17.635 -1.381 1.00 93.31 92 ALA A N 1
ATOM 623 C CA . ALA A 1 92 ? -0.621 -18.324 -2.513 1.00 93.31 92 ALA A CA 1
ATOM 624 C C . ALA A 1 92 ? -0.305 -17.688 -3.879 1.00 93.31 92 ALA A C 1
ATOM 626 O O . ALA A 1 92 ? -0.495 -18.329 -4.909 1.00 93.31 92 ALA A O 1
ATOM 627 N N . VAL A 1 93 ? 0.181 -16.444 -3.901 1.00 92.94 93 VAL A N 1
ATOM 628 C CA . VAL A 1 93 ? 0.565 -15.743 -5.135 1.00 92.94 93 VAL A CA 1
ATOM 629 C C . VAL A 1 93 ? 2.001 -16.048 -5.575 1.00 92.94 93 VAL A C 1
ATOM 631 O O . VAL A 1 93 ? 2.335 -15.821 -6.732 1.00 92.94 93 VAL A O 1
ATOM 634 N N . LEU A 1 94 ? 2.859 -16.566 -4.684 1.00 94.56 94 LEU A N 1
ATOM 635 C CA . LEU A 1 94 ? 4.275 -16.790 -4.992 1.00 94.56 94 LEU A CA 1
ATOM 636 C C . LEU A 1 94 ? 4.496 -17.758 -6.168 1.00 94.56 94 LEU A C 1
ATOM 638 O O . LEU A 1 94 ? 5.379 -17.470 -6.971 1.00 94.56 94 LEU A O 1
ATOM 642 N N . PRO A 1 95 ? 3.700 -18.833 -6.351 1.00 94.31 95 PRO A N 1
ATOM 643 C CA . PRO A 1 95 ? 3.787 -19.654 -7.559 1.00 94.31 95 PRO A CA 1
ATOM 644 C C . PRO A 1 95 ? 3.502 -18.866 -8.845 1.00 94.31 95 PRO A C 1
ATOM 646 O O . PRO A 1 95 ? 4.189 -19.056 -9.838 1.00 94.31 95 PRO A O 1
ATOM 649 N N . ILE A 1 96 ? 2.549 -17.926 -8.821 1.00 90.88 96 ILE A N 1
ATOM 650 C CA . ILE A 1 96 ? 2.243 -17.075 -9.985 1.00 90.88 96 ILE A CA 1
ATOM 651 C C . ILE A 1 96 ? 3.416 -16.137 -10.277 1.00 90.88 96 ILE A C 1
ATOM 653 O O . ILE A 1 96 ? 3.791 -15.967 -11.432 1.00 90.88 96 ILE A O 1
ATOM 657 N N . VAL A 1 97 ? 4.010 -15.545 -9.235 1.00 91.00 97 VAL A N 1
ATOM 658 C CA . VAL A 1 97 ? 5.215 -14.714 -9.375 1.00 91.00 97 VAL A CA 1
ATOM 659 C C . VAL A 1 97 ? 6.358 -15.533 -9.972 1.00 91.00 97 VAL A C 1
ATOM 661 O O . VAL A 1 97 ? 7.010 -15.060 -10.895 1.00 91.00 97 VAL A O 1
ATOM 664 N N . TYR A 1 98 ? 6.581 -16.759 -9.491 1.00 91.81 98 TYR A N 1
ATOM 665 C CA . TYR A 1 98 ? 7.613 -17.658 -10.010 1.00 91.81 98 TYR A CA 1
ATOM 666 C C . TYR A 1 98 ? 7.420 -17.967 -11.496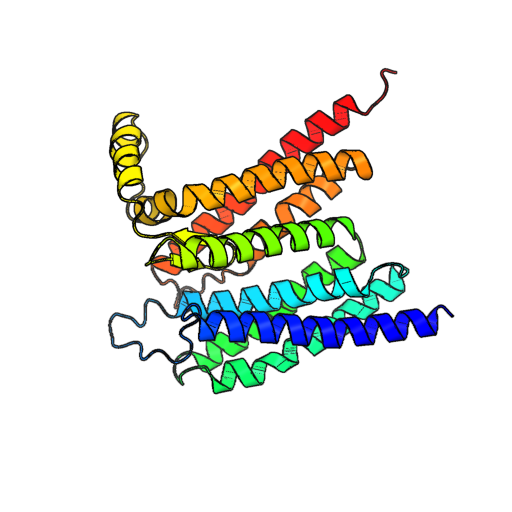 1.00 91.81 98 TYR A C 1
ATOM 668 O O . TYR A 1 98 ? 8.352 -17.786 -12.278 1.00 91.81 98 TYR A O 1
ATOM 676 N N . ASP A 1 99 ? 6.212 -18.394 -11.870 1.00 89.75 99 ASP A N 1
ATOM 677 C CA . ASP A 1 99 ? 5.883 -18.815 -13.234 1.00 89.75 99 ASP A CA 1
ATOM 678 C C . ASP A 1 99 ? 5.963 -17.657 -14.233 1.00 89.75 99 ASP A C 1
ATOM 680 O O . ASP A 1 99 ? 6.347 -17.865 -15.381 1.00 89.75 99 ASP A O 1
ATOM 684 N N . ARG A 1 100 ? 5.612 -16.438 -13.805 1.00 86.56 100 ARG A N 1
ATOM 685 C CA . ARG A 1 100 ? 5.662 -15.242 -14.659 1.00 86.56 100 ARG A CA 1
ATOM 686 C C . ARG A 1 100 ? 7.021 -14.554 -14.684 1.00 86.56 100 ARG A C 1
ATOM 688 O O . ARG A 1 100 ? 7.249 -13.719 -15.547 1.00 86.56 100 ARG A O 1
ATOM 695 N N . SER A 1 101 ? 7.915 -14.883 -13.755 1.00 85.19 101 SER A N 1
ATOM 696 C CA . SER A 1 101 ? 9.247 -14.285 -13.725 1.00 85.19 101 SER A CA 1
ATOM 697 C C . SER A 1 101 ? 10.192 -14.987 -14.694 1.00 85.19 101 SER A C 1
ATOM 699 O O . SER A 1 101 ? 10.403 -16.208 -14.616 1.00 85.19 101 SER A O 1
ATOM 701 N N . GLY A 1 102 ? 10.846 -14.188 -15.539 1.00 83.19 102 GLY A N 1
ATOM 702 C CA . GLY A 1 102 ? 12.012 -14.613 -16.304 1.00 83.19 102 GLY A CA 1
ATOM 703 C C . GLY A 1 102 ? 13.103 -15.168 -15.383 1.00 83.19 102 GLY A C 1
ATOM 704 O O . GLY A 1 102 ? 13.216 -14.776 -14.216 1.00 83.19 102 GLY A O 1
ATOM 705 N N . GLU A 1 103 ? 13.917 -16.094 -15.899 1.00 82.75 103 GLU A N 1
ATOM 706 C CA . GLU A 1 103 ? 14.916 -16.835 -15.106 1.00 82.75 103 GLU A CA 1
ATOM 707 C C . GLU A 1 103 ? 15.845 -15.918 -14.296 1.00 82.75 103 GLU A C 1
ATOM 709 O O . GLU A 1 103 ? 16.217 -16.251 -13.175 1.00 82.75 103 GLU A O 1
ATOM 714 N N . GLN A 1 104 ? 16.156 -14.733 -14.826 1.00 76.75 104 GLN A N 1
ATOM 715 C CA . GLN A 1 104 ? 17.070 -13.766 -14.218 1.00 76.75 104 GLN A CA 1
ATOM 716 C C . GLN A 1 104 ? 16.489 -13.034 -12.992 1.00 76.75 104 GLN A C 1
ATOM 718 O O . GLN A 1 104 ? 17.243 -12.656 -12.099 1.00 76.75 104 GLN A O 1
ATOM 723 N N . LEU A 1 105 ? 15.166 -12.823 -12.927 1.00 77.56 105 LEU A N 1
ATOM 724 C CA . LEU A 1 105 ? 14.513 -12.056 -11.848 1.00 77.56 105 LEU A CA 1
ATOM 725 C C . LEU A 1 105 ? 13.799 -12.930 -10.820 1.00 77.56 105 LEU A C 1
ATOM 727 O O . LEU A 1 105 ? 13.468 -12.460 -9.733 1.00 77.56 105 LEU A O 1
ATOM 731 N N . ARG A 1 106 ? 13.565 -14.196 -11.151 1.00 86.75 106 ARG A N 1
ATOM 732 C CA . ARG A 1 106 ? 12.730 -15.129 -10.392 1.00 86.75 106 ARG A CA 1
ATOM 733 C C . ARG A 1 106 ? 13.070 -15.213 -8.905 1.00 86.75 106 ARG A C 1
ATOM 735 O O . ARG A 1 106 ? 12.186 -15.023 -8.070 1.00 86.75 106 ARG A O 1
ATOM 742 N N . ASP A 1 107 ? 14.335 -15.440 -8.562 1.00 86.31 107 ASP A N 1
ATOM 743 C CA . ASP A 1 107 ? 14.750 -15.567 -7.159 1.00 86.31 107 ASP A CA 1
ATOM 744 C C . ASP A 1 107 ? 14.611 -14.239 -6.402 1.00 86.31 107 ASP A C 1
ATOM 746 O O . ASP A 1 107 ? 14.148 -14.207 -5.257 1.00 86.31 107 ASP A O 1
ATOM 750 N N . ALA A 1 108 ? 14.934 -13.121 -7.059 1.00 85.69 108 ALA A N 1
ATOM 751 C CA . ALA A 1 108 ? 14.790 -11.787 -6.487 1.00 85.69 108 ALA A CA 1
ATOM 752 C C . ALA A 1 108 ? 13.314 -11.414 -6.265 1.00 85.69 108 ALA A C 1
ATOM 754 O O . ALA A 1 108 ? 12.965 -10.899 -5.198 1.00 85.69 108 ALA A O 1
ATOM 755 N N . ALA A 1 109 ? 12.439 -11.713 -7.230 1.00 87.19 109 ALA A N 1
ATOM 756 C CA . ALA A 1 109 ? 10.996 -11.507 -7.144 1.00 87.19 109 ALA A CA 1
ATOM 757 C C . ALA A 1 109 ? 10.373 -12.345 -6.019 1.00 87.19 109 ALA A C 1
ATOM 759 O O . ALA A 1 109 ? 9.598 -11.821 -5.215 1.00 87.19 109 ALA A O 1
ATOM 760 N N . LEU A 1 110 ? 10.766 -13.617 -5.893 1.00 91.06 110 LEU A N 1
ATOM 761 C CA . LEU A 1 110 ? 10.326 -14.479 -4.797 1.00 91.06 110 LEU A CA 1
ATOM 762 C C . LEU A 1 110 ? 10.768 -13.950 -3.433 1.00 91.06 110 LEU A C 1
ATOM 764 O O . LEU A 1 110 ? 9.950 -13.827 -2.518 1.00 91.06 110 LEU A O 1
ATOM 768 N N . TRP A 1 111 ? 12.052 -13.627 -3.282 1.00 90.56 111 TRP A N 1
ATOM 769 C CA . TRP A 1 111 ? 12.595 -13.179 -2.003 1.00 90.56 111 TRP A CA 1
ATOM 770 C C . TRP A 1 111 ? 12.008 -11.836 -1.569 1.00 90.56 111 TRP A C 1
ATOM 772 O O . TRP A 1 111 ? 11.645 -11.647 -0.404 1.00 90.56 111 TRP A O 1
ATOM 782 N N . THR A 1 112 ? 11.838 -10.921 -2.519 1.00 88.81 112 THR A N 1
ATOM 783 C CA . THR A 1 112 ? 11.189 -9.630 -2.282 1.00 88.81 112 THR A CA 1
ATOM 784 C C . THR A 1 112 ? 9.707 -9.803 -1.970 1.00 88.81 112 THR A C 1
ATOM 786 O O . THR A 1 112 ? 9.197 -9.142 -1.067 1.00 88.81 112 THR A O 1
ATOM 789 N N . GLY A 1 113 ? 9.033 -10.764 -2.606 1.00 92.38 113 GLY A N 1
ATOM 790 C CA . GLY A 1 113 ? 7.679 -11.167 -2.246 1.00 92.38 113 GLY A CA 1
ATOM 791 C C . GLY A 1 113 ? 7.575 -11.654 -0.796 1.00 92.38 113 GLY A C 1
ATOM 792 O O . GLY A 1 113 ? 6.742 -11.159 -0.036 1.00 92.38 113 GLY A O 1
ATOM 793 N N . VAL A 1 114 ? 8.462 -12.557 -0.362 1.00 94.69 114 VAL A N 1
ATOM 794 C CA . VAL A 1 114 ? 8.508 -13.052 1.029 1.00 94.69 114 VAL A CA 1
ATOM 795 C C . VAL A 1 114 ? 8.762 -11.914 2.023 1.00 94.69 114 VAL A C 1
ATOM 797 O O . VAL A 1 114 ? 8.068 -11.811 3.039 1.00 94.69 114 VAL A O 1
ATOM 800 N N . ARG A 1 115 ? 9.714 -11.022 1.725 1.00 93.25 115 ARG A N 1
ATOM 801 C CA . ARG A 1 115 ? 9.982 -9.821 2.534 1.00 93.25 115 ARG A CA 1
ATOM 802 C C . ARG A 1 115 ? 8.763 -8.903 2.603 1.00 93.25 115 ARG A C 1
ATOM 804 O O . ARG A 1 115 ? 8.428 -8.426 3.686 1.00 93.25 115 ARG A O 1
ATOM 811 N N . GLY A 1 116 ? 8.074 -8.715 1.480 1.00 94.94 116 GLY A N 1
ATOM 812 C CA . GLY A 1 116 ? 6.818 -7.981 1.391 1.00 94.94 116 GLY A CA 1
ATOM 813 C C . GLY A 1 116 ? 5.753 -8.558 2.319 1.00 94.94 116 GLY A C 1
ATOM 814 O O . GLY A 1 116 ? 5.187 -7.831 3.129 1.00 94.94 116 GLY A O 1
ATOM 815 N N . ILE A 1 117 ? 5.545 -9.876 2.301 1.00 96.75 117 ILE A N 1
ATOM 816 C CA . ILE A 1 117 ? 4.600 -10.558 3.203 1.00 96.75 117 ILE A CA 1
ATOM 817 C C . ILE A 1 117 ? 4.985 -10.352 4.672 1.00 96.75 117 ILE A C 1
ATOM 819 O O . ILE A 1 117 ? 4.118 -10.062 5.498 1.00 96.75 117 ILE A O 1
ATOM 823 N N . ALA A 1 118 ? 6.272 -10.462 5.013 1.00 96.62 118 ALA A N 1
ATOM 824 C CA . ALA A 1 118 ? 6.751 -10.236 6.376 1.00 96.62 118 ALA A CA 1
ATOM 825 C C . ALA A 1 118 ? 6.507 -8.786 6.839 1.00 96.62 118 ALA A C 1
ATOM 827 O O . ALA A 1 118 ? 5.996 -8.560 7.941 1.00 96.62 118 ALA A O 1
ATOM 828 N N . LEU A 1 119 ? 6.800 -7.806 5.980 1.00 95.94 119 LEU A N 1
ATOM 829 C CA . LEU A 1 119 ? 6.518 -6.393 6.224 1.00 95.94 119 LEU A CA 1
ATOM 830 C C . LEU A 1 119 ? 5.008 -6.147 6.377 1.00 95.94 119 LEU A C 1
ATOM 832 O O . LEU A 1 119 ? 4.572 -5.499 7.330 1.00 95.94 119 LEU A O 1
ATOM 836 N N . GLY A 1 120 ? 4.197 -6.737 5.500 1.00 96.94 120 GLY A N 1
ATOM 837 C CA . GLY A 1 120 ? 2.740 -6.684 5.561 1.00 96.94 120 GLY A CA 1
ATOM 838 C C . GLY A 1 120 ? 2.175 -7.303 6.839 1.00 96.94 120 GLY A C 1
ATOM 839 O O . GLY A 1 120 ? 1.246 -6.752 7.425 1.00 96.94 120 GLY A O 1
ATOM 840 N N . ALA A 1 121 ? 2.758 -8.395 7.339 1.00 97.50 121 ALA A N 1
ATOM 841 C CA . ALA A 1 121 ? 2.379 -8.987 8.620 1.00 97.50 121 ALA A CA 1
ATOM 842 C C . ALA A 1 121 ? 2.702 -8.052 9.798 1.00 97.50 121 ALA A C 1
ATOM 844 O O . ALA A 1 121 ? 1.862 -7.868 10.682 1.00 97.50 121 ALA A O 1
ATOM 845 N N . ALA A 1 122 ? 3.869 -7.397 9.787 1.00 96.69 122 ALA A N 1
ATOM 846 C CA . ALA A 1 122 ? 4.231 -6.406 10.801 1.00 96.69 122 ALA A CA 1
ATOM 847 C C . ALA A 1 122 ? 3.248 -5.220 10.819 1.00 96.69 122 ALA A C 1
ATOM 849 O O . ALA A 1 122 ? 2.742 -4.836 11.879 1.00 96.69 122 ALA A O 1
ATOM 850 N N . VAL A 1 123 ? 2.894 -4.689 9.644 1.00 96.19 123 VAL A N 1
ATOM 851 C CA . VAL A 1 123 ? 1.873 -3.635 9.514 1.00 96.19 123 VAL A CA 1
ATOM 852 C C . VAL A 1 123 ? 0.483 -4.160 9.894 1.00 96.19 123 VAL A C 1
ATOM 854 O O . VAL A 1 123 ? -0.283 -3.466 10.564 1.00 96.19 123 VAL A O 1
ATOM 857 N N . GLY A 1 124 ? 0.160 -5.406 9.552 1.00 96.38 124 GLY A N 1
ATOM 858 C CA . GLY A 1 124 ? -1.083 -6.085 9.916 1.00 96.38 124 GLY A CA 1
ATOM 859 C C . GLY A 1 124 ? -1.282 -6.171 11.429 1.00 96.38 124 GLY A C 1
ATOM 860 O O . GLY A 1 124 ? -2.380 -5.905 11.920 1.00 96.38 124 GLY A O 1
ATOM 861 N N . CYS A 1 125 ? -0.218 -6.434 12.193 1.00 96.69 125 CYS A N 1
ATOM 862 C CA . CYS A 1 125 ? -0.242 -6.359 13.656 1.00 96.69 125 CYS A CA 1
ATOM 863 C C . CYS A 1 125 ? -0.617 -4.952 14.148 1.00 96.69 125 CYS A C 1
ATOM 865 O O . CYS A 1 125 ? -1.479 -4.810 15.022 1.00 96.69 125 CYS A O 1
ATOM 867 N N . ALA A 1 126 ? -0.026 -3.906 13.560 1.00 94.44 126 ALA A N 1
ATOM 868 C CA . ALA A 1 126 ? -0.363 -2.522 13.893 1.00 94.44 126 ALA A CA 1
ATOM 869 C C . ALA A 1 126 ? -1.831 -2.198 13.567 1.00 94.44 126 ALA A C 1
ATOM 871 O O . ALA A 1 126 ? -2.519 -1.597 14.390 1.00 94.44 126 ALA A O 1
ATOM 872 N N . VAL A 1 127 ? -2.349 -2.664 12.427 1.00 95.50 127 VAL A N 1
ATOM 873 C CA . VAL A 1 127 ? -3.758 -2.511 12.020 1.00 95.50 127 VAL A CA 1
ATOM 874 C C . VAL A 1 127 ? -4.715 -3.247 12.963 1.00 95.50 127 VAL A C 1
ATOM 876 O O . VAL A 1 127 ? -5.739 -2.692 13.370 1.00 95.50 127 VAL A O 1
ATOM 879 N N . ALA A 1 128 ? -4.391 -4.480 13.357 1.00 94.31 128 ALA A N 1
ATOM 880 C CA . ALA A 1 128 ? -5.204 -5.263 14.288 1.00 94.31 128 ALA A CA 1
ATOM 881 C C . ALA A 1 128 ? -5.334 -4.563 15.655 1.00 94.31 128 ALA A C 1
ATOM 883 O O . ALA A 1 128 ? -6.393 -4.602 16.303 1.00 94.31 128 ALA A O 1
ATOM 884 N N . VAL A 1 129 ? -4.268 -3.882 16.080 1.00 94.31 129 VAL A N 1
ATOM 885 C CA . VAL A 1 129 ? -4.208 -3.094 17.315 1.00 94.31 129 VAL A CA 1
ATOM 886 C C . VAL A 1 129 ? -4.906 -1.738 17.157 1.00 94.31 129 VAL A C 1
ATOM 888 O O . VAL A 1 129 ? -5.702 -1.377 18.026 1.00 94.31 129 VAL A O 1
ATOM 891 N N . LEU A 1 130 ? -4.667 -1.030 16.054 1.00 93.81 130 LEU A N 1
ATOM 892 C CA . LEU A 1 130 ? -5.179 0.307 15.746 1.00 93.81 130 LEU A CA 1
ATOM 893 C C . LEU A 1 130 ? -5.946 0.298 14.409 1.00 93.81 130 LEU A C 1
ATOM 895 O O . LEU A 1 130 ? -5.389 0.658 13.372 1.00 93.81 130 LEU A O 1
ATOM 899 N N . PRO A 1 131 ? -7.257 -0.009 14.406 1.00 90.94 131 PRO A N 1
ATOM 900 C CA . PRO A 1 131 ? -8.040 -0.125 13.168 1.00 90.94 131 PRO A CA 1
ATOM 901 C C . PRO A 1 131 ? -8.097 1.149 12.312 1.00 90.94 131 PRO A C 1
ATOM 903 O O . PRO A 1 131 ? -8.401 1.083 11.123 1.00 90.94 131 PRO A O 1
ATOM 906 N N . ALA A 1 132 ? -7.824 2.319 12.899 1.00 92.31 132 ALA A N 1
ATOM 907 C CA . ALA A 1 132 ? -7.717 3.574 12.157 1.00 92.31 132 ALA A CA 1
ATOM 908 C C . ALA A 1 132 ? -6.580 3.539 11.121 1.00 92.31 132 ALA A C 1
ATOM 910 O O . ALA A 1 132 ? -6.750 4.081 10.032 1.00 92.31 132 ALA A O 1
ATOM 911 N N . VAL A 1 133 ? -5.476 2.847 11.430 1.00 93.75 133 VAL A N 1
ATOM 912 C CA . VAL A 1 133 ? -4.327 2.667 10.531 1.00 93.75 133 VAL A CA 1
ATOM 913 C C . VAL A 1 133 ? -4.738 1.910 9.271 1.00 93.75 133 VAL A C 1
ATOM 915 O O . VAL A 1 133 ? -4.418 2.330 8.163 1.00 93.75 133 VAL A O 1
ATOM 918 N N . GLY A 1 134 ? -5.554 0.864 9.426 1.00 93.06 134 GLY A N 1
ATOM 919 C CA . GLY A 1 134 ? -6.085 0.094 8.301 1.00 93.06 134 GLY A CA 1
ATOM 920 C C . GLY A 1 134 ? -6.917 0.931 7.330 1.00 93.06 134 GLY A C 1
ATOM 921 O O . GLY A 1 134 ? -6.779 0.809 6.118 1.00 93.06 134 GLY A O 1
ATOM 922 N N . ARG A 1 135 ? -7.741 1.854 7.843 1.00 91.62 135 ARG A N 1
ATOM 923 C CA . ARG A 1 135 ? -8.532 2.765 6.990 1.00 91.62 135 ARG A CA 1
ATOM 924 C C . ARG A 1 135 ? -7.651 3.734 6.206 1.00 91.62 135 ARG A C 1
ATOM 926 O O . ARG A 1 135 ? -7.974 4.050 5.066 1.00 91.62 135 ARG A O 1
ATOM 933 N N . GLY A 1 136 ? -6.561 4.192 6.818 1.00 91.94 136 GLY A N 1
ATOM 934 C CA . GLY A 1 136 ? -5.551 5.004 6.148 1.00 91.94 136 GLY A CA 1
ATOM 935 C C . GLY A 1 136 ? -4.893 4.263 4.987 1.00 91.94 136 GLY A C 1
ATOM 936 O O . GLY A 1 136 ? -4.840 4.792 3.880 1.00 91.94 136 GLY A O 1
ATOM 937 N N . LEU A 1 137 ? -4.508 2.999 5.206 1.00 93.88 137 LEU A N 1
ATOM 938 C CA . LEU A 1 137 ? -3.979 2.130 4.148 1.00 93.88 137 LEU A CA 1
ATOM 939 C C . LEU A 1 137 ? -4.968 1.921 3.005 1.00 93.88 137 LEU A C 1
ATOM 941 O O . LEU A 1 137 ? -4.570 2.000 1.848 1.00 93.88 137 LEU A O 1
ATOM 945 N N . VAL A 1 138 ? -6.250 1.697 3.311 1.00 93.88 138 VAL A N 1
ATOM 946 C CA . VAL A 1 138 ? -7.299 1.582 2.285 1.00 93.88 138 VAL A CA 1
ATOM 947 C C . VAL A 1 138 ? -7.389 2.865 1.457 1.00 93.88 138 VAL A C 1
ATOM 949 O O . VAL A 1 138 ? -7.399 2.797 0.233 1.00 93.88 138 VAL A O 1
ATOM 952 N N . GLY A 1 139 ? -7.411 4.035 2.105 1.00 91.06 139 GLY A N 1
ATOM 953 C CA . GLY A 1 139 ? -7.450 5.323 1.407 1.00 91.06 139 GLY A CA 1
ATOM 954 C C . GLY A 1 139 ? -6.240 5.541 0.496 1.00 91.06 139 GLY A C 1
ATOM 955 O O . GLY A 1 139 ? -6.402 5.954 -0.649 1.00 91.06 139 GLY A O 1
ATOM 956 N N . TYR A 1 140 ? -5.041 5.203 0.976 1.00 92.62 140 TYR A N 1
ATOM 957 C CA . TYR A 1 140 ? -3.813 5.288 0.186 1.00 92.62 140 TYR A CA 1
ATOM 958 C C . TYR A 1 140 ? -3.813 4.315 -1.004 1.00 92.62 140 TYR A C 1
ATOM 960 O O . TYR A 1 140 ? -3.485 4.712 -2.119 1.00 92.62 140 TYR A O 1
ATOM 968 N N . ALA A 1 141 ? -4.257 3.069 -0.802 1.00 92.12 141 ALA A N 1
ATOM 969 C CA . ALA A 1 141 ? -4.379 2.080 -1.873 1.00 92.12 141 ALA A CA 1
ATOM 970 C C . ALA A 1 141 ? -5.359 2.531 -2.968 1.00 92.12 141 ALA A C 1
ATOM 972 O O . ALA A 1 141 ? -5.052 2.415 -4.152 1.00 92.12 141 ALA A O 1
ATOM 973 N N . ILE A 1 142 ? -6.519 3.074 -2.577 1.00 92.25 142 ILE A N 1
ATOM 974 C CA . ILE A 1 142 ? -7.514 3.609 -3.516 1.00 92.25 142 ILE A CA 1
ATOM 975 C C . ILE A 1 142 ? -6.922 4.769 -4.314 1.00 92.25 142 ILE A C 1
ATOM 977 O O . ILE A 1 142 ? -7.078 4.793 -5.532 1.00 92.25 142 ILE A O 1
ATOM 981 N N . LEU A 1 143 ? -6.236 5.709 -3.653 1.00 90.25 143 LEU A N 1
ATOM 982 C CA . LEU A 1 143 ? -5.599 6.840 -4.328 1.00 90.25 143 LEU A CA 1
ATOM 983 C C . LEU A 1 143 ? -4.614 6.355 -5.396 1.00 90.25 143 LEU A C 1
ATOM 985 O O . LEU A 1 143 ? -4.685 6.812 -6.533 1.00 90.25 143 LEU A O 1
ATOM 989 N N . LEU A 1 144 ? -3.735 5.415 -5.043 1.00 88.75 144 LEU A N 1
ATOM 990 C CA . LEU A 1 144 ? -2.731 4.901 -5.970 1.00 88.75 144 LEU A CA 1
ATOM 991 C C . LEU A 1 144 ? -3.356 4.180 -7.156 1.00 88.75 144 LEU A C 1
ATOM 993 O O . LEU A 1 144 ? -3.035 4.516 -8.287 1.00 88.75 144 LEU A O 1
ATOM 997 N N . TRP A 1 145 ? -4.289 3.253 -6.936 1.00 87.75 145 TRP A N 1
ATOM 998 C CA . TRP A 1 145 ? -4.942 2.558 -8.049 1.00 87.75 145 TRP A CA 1
ATOM 999 C C . TRP A 1 145 ? -5.786 3.496 -8.912 1.00 87.75 145 TRP A C 1
ATOM 1001 O O . TRP A 1 145 ? -5.823 3.338 -10.128 1.00 87.75 145 TRP A O 1
ATOM 1011 N N . THR A 1 146 ? -6.406 4.517 -8.318 1.00 88.44 146 THR A N 1
ATOM 1012 C CA . THR A 1 146 ? -7.101 5.562 -9.085 1.00 88.44 146 THR A CA 1
ATOM 1013 C C . THR A 1 146 ? -6.118 6.366 -9.932 1.00 88.44 146 THR A C 1
ATOM 1015 O O . THR A 1 146 ? -6.431 6.677 -11.076 1.00 88.44 146 THR A O 1
ATOM 1018 N N . ALA A 1 147 ? -4.928 6.676 -9.411 1.00 85.00 147 ALA A N 1
ATOM 1019 C CA . ALA A 1 147 ? -3.877 7.346 -10.170 1.00 85.00 147 ALA A CA 1
ATOM 1020 C C . ALA A 1 147 ? -3.334 6.455 -11.298 1.00 85.00 147 ALA A C 1
ATOM 1022 O O . ALA A 1 147 ? -3.227 6.930 -12.422 1.00 85.00 147 ALA A O 1
ATOM 1023 N N . VAL A 1 148 ? -3.065 5.169 -11.037 1.00 83.31 148 VAL A N 1
ATOM 1024 C CA . VAL A 1 148 ? -2.634 4.197 -12.060 1.00 83.31 148 VAL A CA 1
ATOM 1025 C C . VAL A 1 148 ? -3.663 4.113 -13.187 1.00 83.31 148 VAL A C 1
ATOM 1027 O O . VAL A 1 148 ? -3.309 4.283 -14.348 1.00 83.31 148 VAL A O 1
ATOM 1030 N N . LEU A 1 149 ? -4.941 3.904 -12.857 1.00 83.88 149 LEU A N 1
ATOM 1031 C CA . LEU A 1 149 ? -6.008 3.790 -13.855 1.00 83.88 149 LEU A CA 1
ATOM 1032 C C . LEU A 1 149 ? -6.269 5.118 -14.572 1.00 83.88 149 LEU A C 1
ATOM 1034 O O . LEU A 1 149 ? -6.429 5.142 -15.786 1.00 83.88 149 LEU A O 1
ATOM 1038 N N . GLY A 1 150 ? -6.303 6.226 -13.833 1.00 80.44 150 GLY A N 1
ATOM 1039 C CA . GLY A 1 150 ? -6.522 7.556 -14.388 1.00 80.44 150 GLY A CA 1
ATOM 1040 C C . GLY A 1 150 ? -5.408 7.942 -15.354 1.00 80.44 150 GLY A C 1
ATOM 1041 O O . GLY A 1 150 ? -5.663 8.164 -16.533 1.00 80.44 150 GLY A O 1
ATOM 1042 N N . PHE A 1 151 ? -4.159 7.974 -14.892 1.00 77.25 151 PHE A N 1
ATOM 1043 C CA . PHE A 1 151 ? -3.037 8.350 -15.750 1.00 77.25 151 PHE A CA 1
ATOM 1044 C C . PHE A 1 151 ? -2.780 7.326 -16.853 1.00 77.25 151 PHE A C 1
ATOM 1046 O O . PHE A 1 151 ? -2.539 7.736 -17.981 1.00 77.25 151 PHE A O 1
ATOM 1053 N N . GLY A 1 152 ? -2.948 6.027 -16.593 1.00 68.56 152 GLY A N 1
ATOM 1054 C CA . GLY A 1 152 ? -2.813 4.992 -17.622 1.00 68.56 152 GLY A CA 1
ATOM 1055 C C . GLY A 1 152 ? -3.796 5.138 -18.791 1.00 68.56 152 GLY A C 1
ATOM 1056 O O . GLY A 1 152 ? -3.463 4.769 -19.912 1.00 68.56 152 GLY A O 1
ATOM 1057 N N . LEU A 1 153 ? -4.982 5.718 -18.567 1.00 68.12 153 LEU A N 1
ATOM 1058 C CA . LEU A 1 153 ? -5.965 5.979 -19.628 1.00 68.12 153 LEU A CA 1
ATOM 1059 C C . LEU A 1 153 ? -5.707 7.280 -20.403 1.00 68.12 153 LEU A C 1
ATOM 1061 O O . LEU A 1 153 ? -6.086 7.375 -21.569 1.00 68.12 153 LEU A O 1
ATOM 1065 N N . PHE A 1 154 ? -5.108 8.290 -19.765 1.00 65.06 154 PHE A N 1
ATOM 1066 C CA . PHE A 1 154 ? -5.009 9.648 -20.323 1.00 65.06 154 PHE A CA 1
ATOM 1067 C C . PHE A 1 154 ? -3.585 10.074 -20.706 1.00 65.06 154 PHE A C 1
ATOM 1069 O O . PHE A 1 154 ? -3.422 11.028 -21.465 1.00 65.06 154 PHE A O 1
ATOM 1076 N N . VAL A 1 155 ? -2.559 9.383 -20.205 1.00 62.84 155 VAL A N 1
ATOM 1077 C CA . VAL A 1 155 ? -1.142 9.685 -20.423 1.00 62.84 155 VAL A CA 1
ATOM 1078 C C . VAL A 1 155 ? -0.452 8.428 -20.979 1.00 62.84 155 VAL A C 1
ATOM 1080 O O . VAL A 1 155 ? -0.204 7.488 -20.221 1.00 62.84 155 VAL A O 1
ATOM 1083 N N . PRO A 1 156 ? -0.111 8.392 -22.287 1.00 55.72 156 PRO A N 1
ATOM 1084 C CA . PRO A 1 156 ? 0.360 7.188 -22.991 1.00 55.72 156 PRO A CA 1
ATOM 1085 C C . PRO A 1 156 ? 1.646 6.547 -22.455 1.00 55.72 156 PRO A C 1
ATOM 1087 O O . PRO A 1 156 ? 2.022 5.465 -22.895 1.00 55.72 156 PRO A O 1
ATOM 1090 N N . ARG A 1 157 ? 2.363 7.224 -21.556 1.00 64.69 157 ARG A N 1
ATOM 1091 C CA . ARG A 1 157 ? 3.585 6.731 -20.923 1.00 64.69 157 ARG A CA 1
ATOM 1092 C C . ARG A 1 157 ? 3.479 6.964 -19.420 1.00 64.69 157 ARG A C 1
ATOM 1094 O O . ARG A 1 157 ? 3.986 7.952 -18.920 1.00 64.69 157 ARG A O 1
ATOM 1101 N N . THR A 1 158 ? 2.780 6.099 -18.697 1.00 68.50 158 THR A N 1
ATOM 1102 C CA . THR A 1 158 ? 2.720 6.159 -17.227 1.00 68.50 158 THR A CA 1
ATOM 1103 C C . THR A 1 158 ? 3.602 5.058 -16.655 1.00 68.50 158 THR A C 1
ATOM 1105 O O . THR A 1 158 ? 3.421 3.897 -17.007 1.00 68.50 158 THR A O 1
ATOM 1108 N N . VAL A 1 159 ? 4.539 5.413 -15.777 1.00 76.38 159 VAL A N 1
ATOM 1109 C CA . VAL A 1 159 ? 5.386 4.459 -15.050 1.00 76.38 159 VAL A CA 1
ATOM 1110 C C . VAL A 1 159 ? 4.883 4.351 -13.617 1.00 76.38 159 VAL A C 1
ATOM 1112 O O . VAL A 1 159 ? 4.452 5.335 -13.014 1.00 76.38 159 VAL A O 1
ATOM 1115 N N . VAL A 1 160 ? 4.905 3.145 -13.063 1.00 80.81 160 VAL A N 1
ATOM 1116 C CA . VAL A 1 160 ? 4.489 2.893 -11.683 1.00 80.81 160 VAL A CA 1
ATOM 1117 C C . VAL A 1 160 ? 5.696 2.401 -10.903 1.00 80.81 160 VAL A C 1
ATOM 1119 O O . VAL A 1 160 ? 6.438 1.544 -11.367 1.00 80.81 160 VAL A O 1
ATOM 1122 N N . TYR A 1 161 ? 5.861 2.935 -9.701 1.00 81.94 161 TYR A N 1
ATOM 1123 C CA . TYR A 1 161 ? 6.832 2.482 -8.715 1.00 81.94 161 TYR A CA 1
ATOM 1124 C C . TYR A 1 161 ? 6.103 2.160 -7.407 1.00 81.94 161 TYR A C 1
ATOM 1126 O O . TYR A 1 161 ? 4.919 2.473 -7.237 1.00 81.94 161 TYR A O 1
ATOM 1134 N N . ALA A 1 162 ? 6.783 1.531 -6.449 1.00 84.19 162 ALA A N 1
ATOM 1135 C CA . ALA A 1 162 ? 6.166 1.222 -5.165 1.00 84.19 162 ALA A CA 1
ATOM 1136 C C . ALA A 1 162 ? 5.706 2.512 -4.463 1.00 84.19 162 ALA A C 1
ATOM 1138 O O . ALA A 1 162 ? 6.507 3.351 -4.049 1.00 84.19 162 ALA A O 1
ATOM 1139 N N . GLY A 1 163 ? 4.384 2.683 -4.374 1.00 79.69 163 GLY A N 1
ATOM 1140 C CA . GLY A 1 163 ? 3.733 3.847 -3.776 1.00 79.69 163 GLY A CA 1
ATOM 1141 C C . GLY A 1 163 ? 3.794 5.158 -4.566 1.00 79.69 163 GLY A C 1
ATOM 1142 O O . GLY A 1 163 ? 3.419 6.198 -4.016 1.00 79.69 163 GLY A O 1
ATOM 1143 N N . ILE A 1 164 ? 4.252 5.133 -5.820 1.00 81.94 164 ILE A N 1
ATOM 1144 C CA . ILE A 1 164 ? 4.411 6.321 -6.667 1.00 81.94 164 ILE A CA 1
ATOM 1145 C C . ILE A 1 164 ? 3.903 6.010 -8.076 1.00 81.94 164 ILE A C 1
ATOM 1147 O O . ILE A 1 164 ? 4.152 4.938 -8.615 1.00 81.94 164 ILE A O 1
ATOM 1151 N N . VAL A 1 165 ? 3.200 6.963 -8.684 1.00 82.25 165 VAL A N 1
ATOM 1152 C CA . VAL A 1 165 ? 2.792 6.893 -10.092 1.00 82.25 165 VAL A CA 1
ATOM 1153 C C . VAL A 1 165 ? 3.370 8.107 -10.800 1.00 82.25 165 VAL A C 1
ATOM 1155 O O . VAL A 1 165 ? 3.194 9.234 -10.338 1.00 82.25 165 VAL A O 1
ATOM 1158 N N . GLU A 1 166 ? 4.061 7.862 -11.903 1.00 77.94 166 GLU A N 1
ATOM 1159 C CA . GLU A 1 166 ? 4.757 8.863 -12.694 1.00 77.94 166 GLU A CA 1
ATOM 1160 C C . GLU A 1 166 ? 4.150 8.942 -14.107 1.00 77.94 166 GLU A C 1
ATOM 1162 O O . GLU A 1 166 ? 4.483 8.137 -14.979 1.00 77.94 166 GLU A O 1
ATOM 1167 N N . PRO 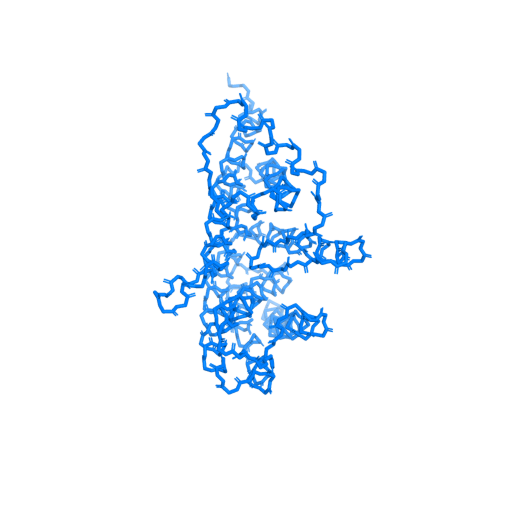A 1 167 ? 3.247 9.900 -14.373 1.00 69.12 167 PRO A N 1
ATOM 1168 C CA . PRO A 1 167 ? 2.840 10.224 -15.737 1.00 69.12 167 PRO A CA 1
ATOM 1169 C C . PRO A 1 167 ? 3.998 10.900 -16.500 1.00 69.12 167 PRO A C 1
ATOM 1171 O O . PRO A 1 167 ? 4.360 12.044 -16.219 1.00 69.12 167 PRO A O 1
ATOM 1174 N N . LEU A 1 168 ? 4.570 10.214 -17.493 1.00 66.12 168 LEU A N 1
ATOM 1175 C CA . LEU A 1 168 ? 5.560 10.764 -18.426 1.00 66.12 168 LEU A CA 1
ATOM 1176 C C . LEU A 1 168 ? 4.857 11.474 -19.591 1.00 66.12 168 LEU A C 1
ATOM 1178 O O . LEU A 1 168 ? 3.809 11.041 -20.061 1.00 66.12 168 LEU A O 1
ATOM 1182 N N . GLY A 1 169 ? 5.455 12.545 -20.111 1.00 54.84 169 GLY A N 1
ATOM 1183 C CA . GLY A 1 169 ? 4.819 13.370 -21.149 1.00 54.84 169 GLY A CA 1
ATOM 1184 C C . GLY A 1 169 ? 4.112 14.619 -20.602 1.00 54.84 169 GLY A C 1
ATOM 1185 O O . GLY A 1 169 ? 3.218 15.179 -21.233 1.00 54.84 169 GLY A O 1
ATOM 1186 N N . LEU A 1 170 ? 4.489 15.051 -19.394 1.00 57.16 170 LEU A N 1
ATOM 1187 C CA . LEU A 1 170 ? 4.127 16.354 -18.836 1.00 57.16 170 LEU A CA 1
ATOM 1188 C C . LEU A 1 170 ? 5.193 17.405 -19.188 1.00 57.16 170 LEU A C 1
ATOM 1190 O O . LEU A 1 170 ? 5.667 18.141 -18.321 1.00 57.16 170 LEU A O 1
ATOM 1194 N N . GLU A 1 171 ? 5.572 17.501 -20.467 1.00 54.16 171 GLU A N 1
ATOM 1195 C CA . GLU A 1 171 ? 6.492 18.523 -20.986 1.00 54.16 171 GLU A CA 1
ATOM 1196 C C . GLU A 1 171 ? 6.188 19.960 -20.514 1.00 54.16 171 GLU A C 1
ATOM 1198 O O . GLU A 1 171 ? 7.155 20.678 -20.262 1.00 54.16 171 GLU A O 1
ATOM 1203 N N . PRO A 1 172 ? 4.928 20.399 -20.293 1.00 53.66 172 PRO A N 1
ATOM 1204 C CA . PRO A 1 172 ? 4.647 21.734 -19.756 1.00 53.66 172 PRO A CA 1
ATOM 1205 C C . PRO A 1 172 ? 5.233 21.991 -18.357 1.00 53.66 172 PRO A C 1
ATOM 1207 O O . PRO A 1 172 ? 5.574 23.123 -18.028 1.00 53.66 172 PRO A O 1
ATOM 1210 N N . LEU A 1 173 ? 5.421 20.959 -17.525 1.00 52.94 173 LEU A N 1
ATOM 1211 C CA . LEU A 1 173 ? 6.071 21.117 -16.218 1.00 52.94 173 LEU A CA 1
ATOM 1212 C C . LEU A 1 173 ? 7.598 21.273 -16.335 1.00 52.94 173 LEU A C 1
ATOM 1214 O O . LEU A 1 173 ? 8.231 21.765 -15.401 1.00 52.94 173 LEU A O 1
ATOM 1218 N N . ARG A 1 174 ? 8.206 20.966 -17.495 1.00 55.53 174 ARG A N 1
ATOM 1219 C CA . ARG A 1 174 ? 9.613 21.328 -17.761 1.00 55.53 174 ARG A CA 1
ATOM 1220 C C . ARG A 1 174 ? 9.816 22.841 -17.809 1.00 55.53 174 ARG A C 1
ATOM 1222 O O . ARG A 1 174 ? 10.926 23.298 -17.560 1.00 55.53 174 ARG A O 1
ATOM 1229 N N . GLU A 1 175 ? 8.781 23.637 -18.070 1.00 56.25 175 GLU A N 1
ATOM 1230 C CA . GLU A 1 175 ? 8.885 25.098 -17.958 1.00 56.25 175 GLU A CA 1
ATOM 1231 C C . GLU A 1 175 ? 9.034 25.541 -16.494 1.00 56.25 175 GLU A C 1
ATOM 1233 O O . GLU A 1 175 ? 9.771 26.486 -16.199 1.00 56.25 175 GLU A O 1
ATOM 1238 N N . LEU A 1 176 ? 8.439 24.794 -15.554 1.00 58.62 176 LEU A N 1
ATOM 1239 C CA . LEU A 1 176 ? 8.609 25.004 -14.114 1.00 58.62 176 LEU A CA 1
ATOM 1240 C C . LEU A 1 176 ? 10.067 24.790 -13.681 1.00 58.62 176 LEU A C 1
ATOM 1242 O O . LEU A 1 176 ? 10.548 25.525 -12.824 1.00 58.62 176 LEU A O 1
ATOM 1246 N N . ARG A 1 177 ? 10.801 23.867 -14.325 1.00 57.56 177 ARG A N 1
ATOM 1247 C CA . ARG A 1 177 ? 12.255 23.680 -14.135 1.00 57.56 177 ARG A CA 1
ATOM 1248 C C . ARG A 1 177 ? 13.027 24.960 -14.448 1.00 57.56 177 ARG A C 1
ATOM 1250 O O . ARG A 1 177 ? 13.886 25.374 -13.673 1.00 57.56 177 ARG A O 1
ATOM 1257 N N . GLY A 1 178 ? 12.685 25.617 -15.558 1.00 58.88 178 GLY A N 1
ATOM 1258 C CA . GLY A 1 178 ? 13.249 26.918 -15.916 1.00 58.88 178 GLY A CA 1
ATOM 1259 C C . GLY A 1 178 ? 12.974 27.978 -14.847 1.00 58.88 178 GLY A C 1
ATOM 1260 O O . GLY A 1 178 ? 13.850 28.782 -14.539 1.00 58.88 178 GLY A O 1
ATOM 1261 N N . THR A 1 179 ? 11.792 27.951 -14.230 1.00 62.88 179 THR A N 1
ATOM 1262 C CA . THR A 1 179 ? 11.417 28.866 -13.142 1.00 62.88 179 THR A CA 1
ATOM 1263 C C . THR A 1 179 ? 12.120 28.543 -11.817 1.00 62.88 179 THR A C 1
ATOM 1265 O O . THR A 1 179 ? 12.616 29.458 -11.168 1.00 62.88 179 THR A O 1
ATOM 1268 N N . LEU A 1 180 ? 12.227 27.271 -11.423 1.00 60.44 180 LEU A N 1
ATOM 1269 C CA . LEU A 1 180 ? 12.883 26.843 -10.177 1.00 60.44 180 LEU A CA 1
ATOM 1270 C C . LEU A 1 180 ? 14.402 27.065 -10.218 1.00 60.44 180 LEU A C 1
ATOM 1272 O O . LEU A 1 180 ? 14.976 27.559 -9.248 1.00 60.44 180 LEU A O 1
ATOM 1276 N N . SER A 1 181 ? 15.033 26.808 -11.367 1.00 61.31 181 SER A N 1
ATOM 1277 C CA . SER A 1 181 ? 16.449 27.118 -11.600 1.00 61.31 181 SER A CA 1
ATOM 1278 C C . SER A 1 181 ? 16.719 28.630 -11.523 1.00 61.31 181 SER A C 1
ATOM 1280 O O . SER A 1 181 ? 17.678 29.062 -10.884 1.00 61.31 181 SER A O 1
ATOM 1282 N N . ARG A 1 182 ? 15.820 29.467 -12.070 1.00 62.78 182 ARG A N 1
ATOM 1283 C CA . ARG A 1 182 ? 15.895 30.939 -11.945 1.00 62.78 182 ARG A CA 1
ATOM 1284 C C . ARG A 1 182 ? 15.687 31.450 -10.517 1.00 62.78 182 ARG A C 1
ATOM 1286 O O . ARG A 1 182 ? 16.125 32.555 -10.211 1.00 62.78 182 ARG A O 1
ATOM 1293 N N . LEU A 1 183 ? 15.036 30.671 -9.654 1.00 62.94 183 LEU A N 1
ATOM 1294 C CA . LEU A 1 183 ? 14.841 30.978 -8.233 1.00 62.94 183 LEU A CA 1
ATOM 1295 C C . LEU A 1 183 ? 16.028 30.537 -7.355 1.00 62.94 183 LEU A C 1
ATOM 1297 O O . LEU A 1 183 ? 15.963 30.679 -6.136 1.00 62.94 183 LEU A O 1
ATOM 1301 N N . GLY A 1 184 ? 17.116 30.034 -7.953 1.00 52.84 184 GLY A N 1
ATOM 1302 C CA . GLY A 1 184 ? 18.348 29.686 -7.243 1.00 52.84 184 GLY A CA 1
ATOM 1303 C C . GLY A 1 184 ? 18.272 28.379 -6.454 1.00 52.84 184 GLY A C 1
ATOM 1304 O O . GLY A 1 184 ? 19.085 28.172 -5.554 1.00 52.84 184 GLY A O 1
ATOM 1305 N N . MET A 1 185 ? 17.307 27.503 -6.759 1.00 55.94 185 MET A N 1
ATOM 1306 C CA . MET A 1 185 ? 17.317 26.154 -6.196 1.00 55.94 185 MET A CA 1
ATOM 1307 C C . MET A 1 185 ? 18.495 25.340 -6.758 1.00 55.94 185 MET A C 1
ATOM 1309 O O . MET A 1 185 ? 18.836 25.504 -7.932 1.00 55.94 185 MET A O 1
ATOM 1313 N N . PRO A 1 186 ? 19.137 24.491 -5.930 1.00 55.12 186 PRO A N 1
ATOM 1314 C CA . PRO A 1 186 ? 20.237 23.641 -6.373 1.00 55.12 186 PRO A CA 1
ATOM 1315 C C . PRO A 1 186 ? 19.780 22.712 -7.504 1.00 55.12 186 PRO A C 1
ATOM 1317 O O . PRO A 1 186 ? 18.668 22.195 -7.460 1.00 55.12 186 PRO A O 1
ATOM 1320 N N . ASP A 1 187 ? 20.641 22.513 -8.503 1.00 56.12 187 ASP A N 1
ATOM 1321 C CA . ASP A 1 187 ? 20.405 21.579 -9.609 1.00 56.12 187 ASP A CA 1
ATOM 1322 C C . ASP A 1 187 ? 20.395 20.146 -9.054 1.00 56.12 187 ASP A C 1
ATOM 1324 O O . ASP A 1 187 ? 21.407 19.675 -8.526 1.00 56.12 187 ASP A O 1
ATOM 1328 N N . LEU A 1 188 ? 19.237 19.479 -9.099 1.00 53.84 188 LEU A N 1
ATOM 1329 C CA . LEU A 1 188 ? 19.055 18.143 -8.522 1.00 53.84 188 LEU A CA 1
ATOM 1330 C C . LEU A 1 188 ? 19.399 17.016 -9.519 1.00 53.84 188 LEU A C 1
ATOM 1332 O O . LEU A 1 188 ? 19.250 15.841 -9.188 1.00 53.84 188 LEU A O 1
ATOM 1336 N N . GLY A 1 189 ? 19.891 17.323 -10.726 1.00 57.06 189 GLY A N 1
ATOM 1337 C CA . GLY A 1 189 ? 20.383 16.307 -11.666 1.00 57.06 189 GLY A CA 1
ATOM 1338 C C . GLY A 1 189 ? 19.283 15.369 -12.191 1.00 57.06 189 GLY A C 1
ATOM 1339 O O . GLY A 1 189 ? 18.300 15.833 -12.764 1.00 57.06 189 GLY A O 1
ATOM 1340 N N . SER A 1 190 ? 19.439 14.043 -12.048 1.00 50.00 190 SER A N 1
ATOM 1341 C CA . SER A 1 190 ? 18.431 13.049 -12.483 1.00 50.00 190 SER A CA 1
ATOM 1342 C C . SER A 1 190 ? 17.163 13.056 -11.624 1.00 50.00 190 SER A C 1
ATOM 1344 O O . SER A 1 190 ? 16.083 12.766 -12.139 1.00 50.00 190 SER A O 1
ATOM 1346 N N . LEU A 1 191 ? 17.259 13.487 -10.360 1.00 50.59 191 LEU A N 1
ATOM 1347 C CA . LEU A 1 191 ? 16.108 13.625 -9.463 1.00 50.59 191 LEU A CA 1
ATOM 1348 C C . LEU A 1 191 ? 15.090 14.639 -10.000 1.00 50.59 191 LEU A C 1
ATOM 1350 O O . LEU A 1 191 ? 13.897 14.447 -9.794 1.00 50.59 191 LEU A O 1
ATOM 1354 N N . ASP A 1 192 ? 15.522 15.666 -10.742 1.00 52.84 192 ASP A N 1
ATOM 1355 C CA . ASP A 1 192 ? 14.624 16.651 -11.370 1.00 52.84 192 ASP A CA 1
ATOM 1356 C C . ASP A 1 192 ? 13.687 16.022 -12.414 1.00 52.84 192 ASP A C 1
ATOM 1358 O O . ASP A 1 192 ? 12.562 16.504 -12.610 1.00 52.84 192 ASP A O 1
ATOM 1362 N N . TYR A 1 193 ? 14.140 14.954 -13.085 1.00 52.28 193 TYR A N 1
ATOM 1363 C CA . TYR A 1 193 ? 13.365 14.251 -14.108 1.00 52.28 193 TYR A CA 1
ATOM 1364 C C . TYR A 1 193 ? 12.164 13.531 -13.486 1.00 52.28 193 TYR A C 1
ATOM 1366 O O . TYR A 1 193 ? 11.046 13.747 -13.944 1.00 52.28 193 TYR A O 1
ATOM 1374 N N . HIS A 1 194 ? 12.386 12.776 -12.405 1.00 59.22 194 HIS A N 1
ATOM 1375 C CA . HIS A 1 194 ? 11.331 12.070 -11.672 1.00 59.22 194 HIS A CA 1
ATOM 1376 C C . HIS A 1 194 ? 10.505 13.008 -10.779 1.00 59.22 194 HIS A C 1
ATOM 1378 O O . HIS A 1 194 ? 9.296 12.851 -10.645 1.00 59.22 194 HIS A O 1
ATOM 1384 N N . PHE A 1 195 ? 11.120 14.024 -10.165 1.00 61.84 195 PHE A N 1
ATOM 1385 C CA . PHE A 1 195 ? 10.428 14.913 -9.225 1.00 61.84 195 PHE A CA 1
ATOM 1386 C C . PHE A 1 195 ? 9.285 15.682 -9.893 1.00 61.84 195 PHE A C 1
ATOM 1388 O O . PHE A 1 195 ? 8.195 15.805 -9.335 1.00 61.84 195 PHE A O 1
ATOM 1395 N N . THR A 1 196 ? 9.521 16.181 -11.107 1.00 63.78 196 THR A N 1
ATOM 1396 C CA . THR A 1 196 ? 8.566 17.031 -11.826 1.00 63.78 196 THR A CA 1
ATOM 1397 C C . THR A 1 196 ? 7.321 16.254 -12.266 1.00 63.78 196 THR A C 1
ATOM 1399 O O . THR A 1 196 ? 6.199 16.745 -12.141 1.00 63.78 196 THR A O 1
ATOM 1402 N N . SER A 1 197 ? 7.505 15.030 -12.753 1.00 66.06 197 SER A N 1
ATOM 1403 C CA . SER A 1 197 ? 6.447 14.121 -13.209 1.00 66.06 197 SER A CA 1
ATOM 1404 C C . SER A 1 197 ? 5.710 13.446 -12.044 1.00 66.06 197 SER A C 1
ATOM 1406 O O . SER A 1 197 ? 4.505 13.221 -12.137 1.00 66.06 197 SER A O 1
ATOM 1408 N N . VAL A 1 198 ? 6.384 13.196 -10.914 1.00 72.75 198 VAL A N 1
ATOM 1409 C CA . VAL A 1 198 ? 5.782 12.635 -9.687 1.00 72.75 198 VAL A CA 1
ATOM 1410 C C . VAL A 1 198 ? 5.019 13.688 -8.870 1.00 72.75 198 VAL A C 1
ATOM 1412 O O . VAL A 1 198 ? 4.126 13.340 -8.089 1.00 72.75 198 VAL A O 1
ATOM 1415 N N . LEU A 1 199 ? 5.307 14.982 -9.064 1.00 75.62 199 LEU A N 1
ATOM 1416 C CA . LEU A 1 199 ? 4.742 16.088 -8.282 1.00 75.62 199 LEU A CA 1
ATOM 1417 C C . LEU A 1 199 ? 3.205 16.050 -8.116 1.00 75.62 199 LEU A C 1
ATOM 1419 O O . LEU A 1 199 ? 2.739 16.252 -6.992 1.00 75.62 199 LEU A O 1
ATOM 1423 N N . PRO A 1 200 ? 2.383 15.769 -9.149 1.00 77.6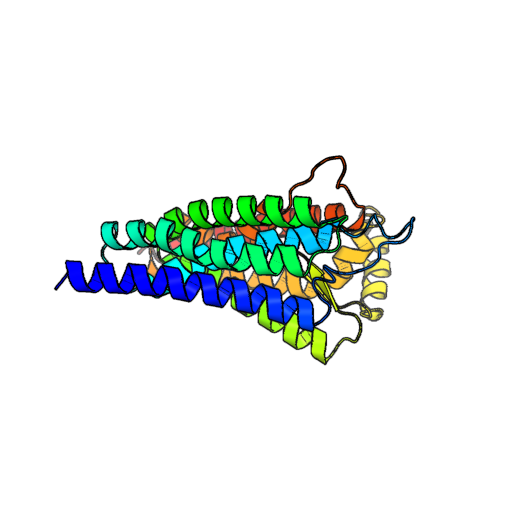2 200 PRO A N 1
ATOM 1424 C CA . PRO A 1 200 ? 0.929 15.727 -8.981 1.00 77.62 200 PRO A CA 1
ATOM 1425 C C . PRO A 1 200 ? 0.476 14.656 -7.978 1.00 77.62 200 PRO A C 1
ATOM 1427 O O . PRO A 1 200 ? -0.353 14.921 -7.103 1.00 77.62 200 PRO A O 1
ATOM 1430 N N . VAL A 1 201 ? 1.052 13.454 -8.066 1.00 81.44 201 VAL A N 1
ATOM 1431 C CA . VAL A 1 201 ? 0.728 12.330 -7.175 1.00 81.44 201 VAL A CA 1
ATOM 1432 C C . VAL A 1 201 ? 1.309 12.570 -5.785 1.00 81.44 201 VAL A C 1
ATOM 1434 O O . VAL A 1 201 ? 0.619 12.354 -4.789 1.00 81.44 201 VAL A O 1
ATOM 1437 N N . ALA A 1 202 ? 2.527 13.106 -5.708 1.00 84.81 202 ALA A N 1
ATOM 1438 C CA . ALA A 1 202 ? 3.164 13.529 -4.467 1.00 84.81 202 ALA A CA 1
ATOM 1439 C C . ALA A 1 202 ? 2.284 14.495 -3.662 1.00 84.81 202 ALA A C 1
ATOM 1441 O O . ALA A 1 202 ? 2.007 14.265 -2.481 1.00 84.81 202 ALA A O 1
ATOM 1442 N N . LEU A 1 203 ? 1.796 15.554 -4.312 1.00 87.38 203 LEU A N 1
ATOM 1443 C CA . LEU A 1 203 ? 0.917 16.541 -3.691 1.00 87.38 203 LEU A CA 1
ATOM 1444 C C . LEU A 1 203 ? -0.399 15.909 -3.236 1.00 87.38 203 LEU A C 1
ATOM 1446 O O . LEU A 1 203 ? -0.834 16.165 -2.113 1.00 87.38 203 LEU A O 1
ATOM 1450 N N . ALA A 1 204 ? -1.010 15.049 -4.057 1.00 88.31 204 ALA A N 1
ATOM 1451 C CA . ALA A 1 204 ? -2.237 14.349 -3.687 1.00 88.31 204 ALA A CA 1
ATOM 1452 C C . ALA A 1 204 ? -2.046 13.466 -2.441 1.00 88.31 204 ALA A C 1
ATOM 1454 O O . ALA A 1 204 ? -2.871 13.509 -1.526 1.00 88.31 204 ALA A O 1
ATOM 1455 N N . VAL A 1 205 ? -0.939 12.719 -2.363 1.00 90.31 205 VAL A N 1
ATOM 1456 C CA . VAL A 1 205 ? -0.585 11.883 -1.203 1.00 90.31 205 VAL A CA 1
ATOM 1457 C C . VAL A 1 205 ? -0.384 12.734 0.053 1.00 90.31 205 VAL A C 1
ATOM 1459 O O . VAL A 1 205 ? -0.938 12.416 1.110 1.00 90.31 205 VAL A O 1
ATOM 1462 N N . ILE A 1 206 ? 0.372 13.829 -0.051 1.00 92.31 206 ILE A N 1
ATOM 1463 C CA . ILE A 1 206 ? 0.646 14.736 1.069 1.00 92.31 206 ILE A CA 1
ATOM 1464 C C . ILE A 1 206 ? -0.665 15.356 1.573 1.00 92.31 206 ILE A C 1
ATOM 1466 O O . ILE A 1 206 ? -0.992 15.234 2.756 1.00 92.31 206 ILE A O 1
ATOM 1470 N N . VAL A 1 207 ? -1.468 15.946 0.682 1.00 92.88 207 VAL A N 1
ATOM 1471 C CA . VAL A 1 207 ? -2.756 16.568 1.031 1.00 92.88 207 VAL A CA 1
ATOM 1472 C C . VAL A 1 207 ? -3.710 15.553 1.655 1.00 92.88 207 VAL A C 1
ATOM 1474 O O . VAL A 1 207 ? -4.288 15.832 2.710 1.00 92.88 207 VAL A O 1
ATOM 1477 N N . LEU A 1 208 ? -3.842 14.359 1.067 1.00 90.69 208 LEU A N 1
ATOM 1478 C CA . LEU A 1 208 ? -4.679 13.292 1.618 1.00 90.69 208 LEU A CA 1
ATOM 1479 C C . LEU A 1 208 ? -4.229 12.906 3.032 1.00 90.69 208 LEU A C 1
ATOM 1481 O O . LEU A 1 208 ? -5.071 12.721 3.909 1.00 90.69 208 LEU A O 1
ATOM 1485 N N . SER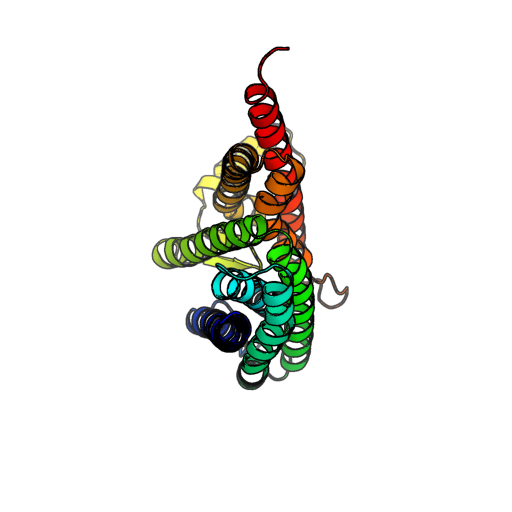 A 1 209 ? -2.919 12.847 3.279 1.00 91.94 209 SER A N 1
ATOM 1486 C CA . SER A 1 209 ? -2.359 12.548 4.602 1.00 91.94 209 SER A CA 1
ATOM 1487 C C . SER A 1 209 ? -2.731 13.623 5.630 1.00 91.94 209 SER A C 1
ATOM 1489 O O . SER A 1 209 ? -3.164 13.299 6.736 1.00 91.94 209 SER A O 1
ATOM 1491 N N . GLY A 1 210 ? -2.664 14.904 5.255 1.00 92.38 210 GLY A N 1
ATOM 1492 C CA . GLY A 1 210 ? -3.145 16.003 6.097 1.00 92.38 210 GLY A CA 1
ATOM 1493 C C . GLY A 1 210 ? -4.643 15.895 6.414 1.00 92.38 210 GLY A C 1
ATOM 1494 O O . GLY A 1 210 ? -5.050 15.954 7.576 1.00 92.38 210 GLY A O 1
ATOM 1495 N N . VAL A 1 211 ? -5.476 15.662 5.393 1.00 94.62 211 VAL A N 1
ATOM 1496 C CA . VAL A 1 211 ? -6.933 15.502 5.554 1.00 94.62 211 VAL A CA 1
ATOM 1497 C C . VAL A 1 211 ? -7.262 14.311 6.459 1.00 94.62 211 VAL A C 1
ATOM 1499 O O . VAL A 1 211 ? -8.050 14.447 7.399 1.00 94.62 211 VAL A O 1
ATOM 1502 N N . LEU A 1 212 ? -6.635 13.155 6.230 1.00 92.31 212 LEU A N 1
ATOM 1503 C CA . LEU A 1 212 ? -6.798 11.971 7.074 1.00 92.31 212 LEU A CA 1
ATOM 1504 C C . LEU A 1 212 ? -6.347 12.240 8.512 1.00 92.31 212 LEU A C 1
ATOM 1506 O O . LEU A 1 212 ? -7.056 11.847 9.440 1.00 92.31 212 LEU A O 1
ATOM 1510 N N . GLY A 1 213 ? -5.242 12.963 8.711 1.00 91.56 213 GLY A N 1
ATOM 1511 C CA . GLY A 1 213 ? -4.774 13.394 10.028 1.00 91.56 213 GLY A CA 1
ATOM 1512 C C . GLY A 1 213 ? -5.853 14.165 10.797 1.00 91.56 213 GLY A C 1
ATOM 1513 O O . GLY A 1 213 ? -6.194 13.811 11.928 1.00 91.56 213 GLY A O 1
ATOM 1514 N N . VAL A 1 214 ? -6.484 15.154 10.157 1.00 94.25 214 VAL A N 1
ATOM 1515 C CA . VAL A 1 214 ? -7.599 15.917 10.749 1.00 94.25 214 VAL A CA 1
ATOM 1516 C C . VAL A 1 214 ? -8.796 15.019 11.068 1.00 94.25 214 VAL A C 1
ATOM 1518 O O . VAL A 1 214 ? -9.354 15.081 12.168 1.00 94.25 214 VAL A O 1
ATOM 1521 N N . LEU A 1 215 ? -9.214 14.173 10.125 1.00 94.12 215 LEU A N 1
ATOM 1522 C CA . LEU A 1 215 ? -10.387 13.314 10.301 1.00 94.12 215 LEU A CA 1
ATOM 1523 C C . LEU A 1 215 ? -10.187 12.288 11.421 1.00 94.12 215 LEU A C 1
ATOM 1525 O O . LEU A 1 215 ? -11.104 12.035 12.207 1.00 94.12 215 LEU A O 1
ATOM 1529 N N . VAL A 1 216 ? -8.998 11.693 11.508 1.00 93.31 216 VAL A N 1
ATOM 1530 C CA . VAL A 1 216 ? -8.687 10.675 12.513 1.00 93.31 216 VAL A CA 1
ATOM 1531 C C . VAL A 1 216 ? -8.487 11.309 13.884 1.00 93.31 216 VAL A C 1
ATOM 1533 O O . VAL A 1 216 ? -9.022 10.769 14.856 1.00 93.31 216 VAL A O 1
ATOM 1536 N N . VAL A 1 217 ? -7.809 12.458 14.001 1.00 95.19 217 VAL A N 1
ATOM 1537 C CA . VAL A 1 217 ? -7.629 13.109 15.313 1.00 95.19 217 VAL A CA 1
ATOM 1538 C C . VAL A 1 217 ? -8.965 13.570 15.888 1.00 95.19 217 VAL A C 1
ATOM 1540 O O . VAL A 1 217 ? -9.215 13.363 17.071 1.00 95.19 217 VAL A O 1
ATOM 1543 N N . ARG A 1 218 ? -9.875 14.095 15.054 1.00 92.44 218 ARG A N 1
ATOM 1544 C CA . ARG A 1 218 ? -11.222 14.496 15.493 1.00 92.44 218 ARG A CA 1
ATOM 1545 C C . ARG A 1 218 ? -12.048 13.317 16.002 1.00 92.44 218 ARG A C 1
ATOM 1547 O O . ARG A 1 218 ? -12.867 13.490 16.895 1.00 92.44 218 ARG A O 1
ATOM 1554 N N . ARG A 1 219 ? -11.840 12.121 15.444 1.00 91.69 219 ARG A N 1
ATOM 1555 C CA . ARG A 1 219 ? -12.568 10.907 15.844 1.00 91.69 219 ARG A CA 1
ATOM 1556 C C . ARG A 1 219 ? -11.945 10.175 17.027 1.00 91.69 219 ARG A C 1
ATOM 1558 O O . ARG A 1 219 ? -12.667 9.533 17.777 1.00 91.69 219 ARG A O 1
ATOM 1565 N N . THR A 1 220 ? -10.623 10.204 17.157 1.00 91.25 220 THR A N 1
ATOM 1566 C CA . THR A 1 220 ? -9.888 9.385 18.139 1.00 91.25 220 THR A CA 1
ATOM 1567 C C . THR A 1 220 ? -9.327 10.189 19.307 1.00 91.25 220 THR A C 1
ATOM 1569 O O . THR A 1 220 ? -8.923 9.601 20.304 1.00 91.25 220 THR A O 1
ATOM 1572 N N . GLY A 1 221 ? -9.244 11.516 19.184 1.00 90.19 221 GLY A N 1
ATOM 1573 C CA . GLY A 1 221 ? -8.598 12.403 20.154 1.00 90.19 221 GLY A CA 1
ATOM 1574 C C . GLY A 1 221 ? -7.074 12.255 20.241 1.00 90.19 221 GLY A C 1
ATOM 1575 O O . GLY A 1 221 ? -6.445 12.952 21.035 1.00 90.19 221 GLY A O 1
ATOM 1576 N N . SER A 1 222 ? -6.460 11.370 19.446 1.00 93.75 222 SER A N 1
ATOM 1577 C CA . SER A 1 222 ? -5.031 11.059 19.522 1.00 93.75 222 SER A CA 1
ATOM 1578 C C . SER A 1 222 ? -4.290 11.519 18.273 1.00 93.75 222 SER A C 1
ATOM 1580 O O . SER A 1 222 ? -4.522 11.018 17.172 1.00 93.75 222 SER A O 1
ATOM 1582 N N . VAL A 1 223 ? -3.351 12.449 18.465 1.00 93.88 223 VAL A N 1
ATOM 1583 C CA . VAL A 1 223 ? -2.470 12.951 17.399 1.00 93.88 223 VAL A CA 1
ATOM 1584 C C . VAL A 1 223 ? -1.631 11.812 16.823 1.00 93.88 223 VAL A C 1
ATOM 1586 O O . VAL A 1 223 ? -1.538 11.673 15.611 1.00 93.88 223 VAL A O 1
ATOM 1589 N N . TRP A 1 224 ? -1.089 10.938 17.670 1.00 94.56 224 TRP A N 1
ATOM 1590 C CA . TRP A 1 224 ? -0.220 9.850 17.220 1.00 94.56 224 TRP A CA 1
ATOM 1591 C C . TRP A 1 224 ? -0.958 8.786 16.408 1.00 94.56 224 TRP A C 1
ATOM 1593 O O . TRP A 1 224 ? -0.425 8.301 15.415 1.00 94.56 224 TRP A O 1
ATOM 1603 N N . VAL A 1 225 ? -2.206 8.464 16.770 1.00 94.69 225 VAL A N 1
ATOM 1604 C CA . VAL A 1 225 ? -3.039 7.550 15.967 1.00 94.69 225 VAL A CA 1
ATOM 1605 C C . VAL A 1 225 ? -3.388 8.180 14.619 1.00 94.69 225 VAL A C 1
ATOM 1607 O O . VAL A 1 225 ? -3.420 7.479 13.611 1.00 94.69 225 VAL A O 1
ATOM 1610 N N . ALA A 1 226 ? -3.617 9.494 14.587 1.00 94.38 226 ALA A N 1
ATOM 1611 C CA . ALA A 1 226 ? -3.877 10.226 13.355 1.00 94.38 226 ALA A CA 1
ATOM 1612 C C . ALA A 1 226 ? -2.666 10.256 12.418 1.00 94.38 226 ALA A C 1
ATOM 1614 O O . ALA A 1 226 ? -2.813 9.943 11.239 1.00 94.38 226 ALA A O 1
ATOM 1615 N N . VAL A 1 227 ? -1.476 10.552 12.948 1.00 95.75 227 VAL A N 1
ATOM 1616 C CA . VAL A 1 227 ? -0.220 10.520 12.184 1.00 95.75 227 VAL A CA 1
ATOM 1617 C C . VAL A 1 227 ? 0.056 9.115 11.666 1.00 95.75 227 VAL A C 1
ATOM 1619 O O . VAL A 1 227 ? 0.308 8.953 10.477 1.00 95.75 227 VAL A O 1
ATOM 1622 N N . ALA A 1 228 ? -0.065 8.092 12.518 1.00 95.12 228 ALA A N 1
ATOM 1623 C CA . ALA A 1 228 ? 0.127 6.706 12.103 1.00 95.12 228 ALA A CA 1
ATOM 1624 C C . ALA A 1 228 ? -0.847 6.313 10.983 1.00 95.12 228 ALA A C 1
ATOM 1626 O O . ALA A 1 228 ? -0.432 5.734 9.988 1.00 95.12 228 ALA A O 1
ATOM 1627 N N . ALA A 1 229 ? -2.130 6.663 11.102 1.00 94.56 229 ALA A N 1
ATOM 1628 C CA . ALA A 1 229 ? -3.111 6.353 10.068 1.00 94.56 229 ALA A CA 1
ATOM 1629 C C . ALA A 1 229 ? -2.872 7.106 8.754 1.00 94.56 229 ALA A C 1
ATOM 1631 O O . ALA A 1 229 ? -3.096 6.544 7.690 1.00 94.56 229 ALA A O 1
ATOM 1632 N N . ALA A 1 230 ? -2.418 8.354 8.810 1.00 93.38 230 ALA A N 1
ATOM 1633 C CA . ALA A 1 230 ? -2.151 9.146 7.617 1.00 93.38 230 ALA A CA 1
ATOM 1634 C C . ALA A 1 230 ? -0.851 8.740 6.903 1.00 93.38 230 ALA A C 1
ATOM 1636 O O . ALA A 1 230 ? -0.817 8.694 5.679 1.00 93.38 230 ALA A O 1
ATOM 1637 N N . ALA A 1 231 ? 0.208 8.430 7.655 1.00 94.69 231 ALA A N 1
ATOM 1638 C CA . ALA A 1 231 ? 1.545 8.206 7.105 1.00 94.69 231 ALA A CA 1
ATOM 1639 C C . ALA A 1 231 ? 1.848 6.739 6.765 1.00 94.69 231 ALA A C 1
ATOM 1641 O O . ALA A 1 231 ? 2.797 6.477 6.034 1.00 94.69 231 ALA A O 1
ATOM 1642 N N . VAL A 1 232 ? 1.070 5.773 7.270 1.00 95.06 232 VAL A N 1
ATOM 1643 C CA . VAL A 1 232 ? 1.378 4.339 7.109 1.00 95.06 232 VAL A CA 1
ATOM 1644 C C . VAL A 1 232 ? 1.506 3.901 5.648 1.00 95.06 232 VAL A C 1
ATOM 1646 O O . VAL A 1 232 ? 2.366 3.084 5.354 1.00 95.06 232 VAL A O 1
ATOM 1649 N N . GLY A 1 233 ? 0.700 4.446 4.733 1.00 93.31 233 GLY A N 1
ATOM 1650 C CA . GLY A 1 233 ? 0.779 4.121 3.307 1.00 93.31 233 GLY A CA 1
ATOM 1651 C C . GLY A 1 233 ? 2.114 4.553 2.690 1.00 93.31 233 GLY A C 1
ATOM 1652 O O . GLY A 1 233 ? 2.872 3.691 2.248 1.00 93.31 233 GLY A O 1
ATOM 1653 N N . PRO A 1 234 ? 2.447 5.857 2.732 1.00 93.56 234 PRO A N 1
ATOM 1654 C CA . PRO A 1 234 ? 3.748 6.365 2.293 1.00 93.56 234 PRO A CA 1
ATOM 1655 C C . PRO A 1 234 ? 4.947 5.703 2.985 1.00 93.56 234 PRO A C 1
ATOM 1657 O O . PRO A 1 234 ? 5.934 5.382 2.333 1.00 93.56 234 PRO A O 1
ATOM 1660 N N . VAL A 1 235 ? 4.864 5.449 4.296 1.00 94.75 235 VAL A N 1
ATOM 1661 C CA . VAL A 1 235 ? 5.929 4.764 5.050 1.00 94.75 235 VAL A CA 1
ATOM 1662 C C . VAL A 1 235 ? 6.102 3.323 4.580 1.00 94.75 235 VAL A C 1
ATOM 1664 O O . VAL A 1 235 ? 7.230 2.867 4.435 1.00 94.75 235 VAL A O 1
ATOM 1667 N N . LEU A 1 236 ? 5.008 2.605 4.321 1.00 94.00 236 LEU A N 1
ATOM 1668 C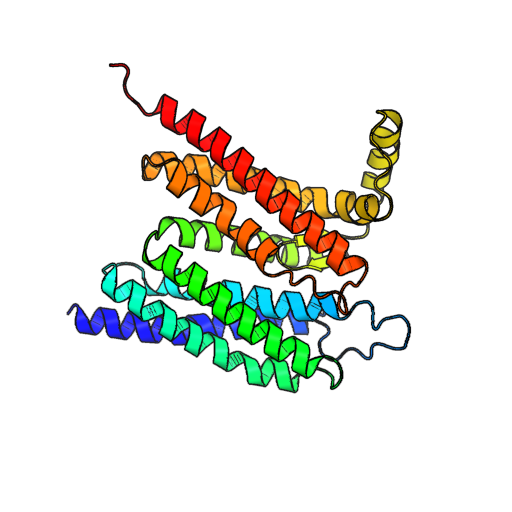 CA . LEU A 1 236 ? 5.055 1.241 3.802 1.00 94.00 236 LEU A CA 1
ATOM 1669 C C . LEU A 1 236 ? 5.635 1.197 2.384 1.00 94.00 236 LEU A C 1
ATOM 1671 O O . LEU A 1 236 ? 6.420 0.305 2.081 1.00 94.00 236 LEU A O 1
ATOM 1675 N N . ALA A 1 237 ? 5.299 2.178 1.542 1.00 91.38 237 ALA A N 1
ATOM 1676 C CA . ALA A 1 237 ? 5.933 2.347 0.240 1.00 91.38 237 ALA A CA 1
ATOM 1677 C C . ALA A 1 237 ? 7.446 2.562 0.379 1.00 91.38 237 ALA A C 1
ATOM 1679 O O . ALA A 1 237 ? 8.215 1.786 -0.176 1.00 91.38 237 ALA A O 1
ATOM 1680 N N . ALA A 1 238 ? 7.883 3.527 1.193 1.00 91.25 238 ALA A N 1
ATOM 1681 C CA . ALA A 1 238 ? 9.304 3.777 1.438 1.00 91.25 238 ALA A CA 1
ATOM 1682 C C . ALA A 1 238 ? 10.035 2.533 1.977 1.00 91.25 238 ALA A C 1
ATOM 1684 O O . ALA A 1 238 ? 11.092 2.171 1.471 1.00 91.25 238 ALA A O 1
ATOM 1685 N N . ALA A 1 239 ? 9.436 1.830 2.942 1.00 91.38 239 ALA A N 1
ATOM 1686 C CA . ALA A 1 239 ? 10.004 0.627 3.551 1.00 91.38 239 ALA A CA 1
ATOM 1687 C C . ALA A 1 239 ? 10.065 -0.585 2.605 1.00 91.38 239 ALA A C 1
ATOM 1689 O O . ALA A 1 239 ? 10.803 -1.529 2.881 1.00 91.38 239 ALA A O 1
ATOM 1690 N N . SER A 1 240 ? 9.283 -0.585 1.520 1.00 88.69 240 SER A N 1
ATOM 1691 C CA . SER A 1 240 ? 9.324 -1.653 0.516 1.00 88.69 240 SER A CA 1
ATOM 1692 C C . SER A 1 240 ? 10.537 -1.557 -0.409 1.00 88.69 240 SER A C 1
ATOM 1694 O O . SER A 1 240 ? 10.956 -2.580 -0.949 1.00 88.69 240 SER A O 1
ATOM 1696 N N . TYR A 1 241 ? 11.149 -0.373 -0.534 1.00 83.38 241 TYR A N 1
ATOM 1697 C CA . TYR A 1 241 ? 12.401 -0.219 -1.266 1.00 83.38 241 TYR A CA 1
ATOM 1698 C C . TYR A 1 241 ? 13.543 -0.829 -0.463 1.00 83.38 241 TYR A C 1
ATOM 1700 O O . TYR A 1 241 ? 13.972 -0.304 0.566 1.00 83.38 241 TYR A O 1
ATOM 1708 N N . HIS A 1 242 ? 14.056 -1.949 -0.959 1.00 67.62 242 HIS A N 1
ATOM 1709 C CA . HIS A 1 242 ? 15.300 -2.514 -0.477 1.00 67.62 242 HIS A CA 1
ATOM 1710 C C . HIS A 1 242 ? 16.440 -2.020 -1.367 1.00 67.62 242 HIS A C 1
ATOM 1712 O O . HIS A 1 242 ? 16.574 -2.447 -2.509 1.00 67.62 242 HIS A O 1
ATOM 1718 N N . LEU A 1 243 ? 17.253 -1.105 -0.842 1.00 57.84 243 LEU A N 1
ATOM 1719 C CA . LEU A 1 243 ? 18.450 -0.605 -1.517 1.00 57.84 243 LEU A CA 1
ATOM 1720 C C . LEU A 1 243 ? 19.586 -1.620 -1.348 1.00 57.84 243 LEU A C 1
ATOM 1722 O O . LEU A 1 243 ? 20.535 -1.378 -0.600 1.00 57.84 243 LEU A O 1
ATOM 1726 N N . ASP A 1 244 ? 19.462 -2.791 -1.974 1.00 55.88 244 ASP A N 1
ATOM 1727 C CA . ASP A 1 244 ? 20.619 -3.677 -2.090 1.00 55.88 244 ASP A CA 1
ATOM 1728 C C . ASP A 1 244 ? 21.630 -3.030 -3.037 1.00 55.88 244 ASP A C 1
ATOM 1730 O O . ASP A 1 244 ? 21.244 -2.529 -4.096 1.00 55.88 244 ASP A O 1
ATOM 1734 N N . ARG A 1 245 ? 22.915 -3.011 -2.667 1.00 51.41 245 ARG A N 1
ATOM 1735 C CA . ARG A 1 245 ? 23.944 -2.264 -3.420 1.00 51.41 245 ARG A CA 1
ATOM 1736 C C . ARG A 1 245 ? 24.083 -2.749 -4.863 1.00 51.41 245 ARG A C 1
ATOM 1738 O O . ARG A 1 245 ? 24.404 -1.950 -5.735 1.00 51.41 245 ARG A O 1
ATOM 1745 N N . ASP A 1 246 ? 23.766 -4.018 -5.097 1.00 50.59 246 ASP A N 1
ATOM 1746 C CA . ASP A 1 246 ? 23.824 -4.662 -6.410 1.00 50.59 246 ASP A CA 1
ATOM 1747 C C . ASP A 1 246 ? 22.529 -4.464 -7.229 1.00 50.59 246 ASP A C 1
ATOM 1749 O O . ASP A 1 246 ? 22.511 -4.707 -8.432 1.00 50.59 246 ASP A O 1
ATOM 1753 N N . GLN A 1 247 ? 21.451 -3.979 -6.595 1.00 49.25 247 GLN A N 1
ATOM 1754 C CA . GLN A 1 247 ? 20.171 -3.620 -7.227 1.00 49.25 247 GLN A CA 1
ATOM 1755 C C . GLN A 1 247 ? 19.921 -2.105 -7.269 1.00 49.25 247 GLN A C 1
ATOM 1757 O O . GLN A 1 247 ? 18.828 -1.677 -7.668 1.00 49.25 247 GLN A O 1
ATOM 1762 N N . LEU A 1 248 ? 20.930 -1.298 -6.897 1.00 48.12 248 LEU A N 1
ATOM 1763 C CA . LEU A 1 248 ? 20.988 0.148 -7.131 1.00 48.12 248 LEU A CA 1
ATOM 1764 C C . LEU A 1 248 ? 21.035 0.404 -8.635 1.00 48.12 248 LEU A C 1
ATOM 1766 O O . LEU A 1 248 ? 22.056 0.604 -9.287 1.00 48.12 248 LEU A O 1
ATOM 1770 N N . THR A 1 249 ? 19.847 0.320 -9.186 1.00 56.38 249 THR A N 1
ATOM 1771 C CA . THR A 1 249 ? 19.488 0.704 -10.524 1.00 56.38 249 THR A CA 1
ATOM 1772 C C . THR A 1 249 ? 19.069 2.163 -10.435 1.00 56.38 249 THR A C 1
ATOM 1774 O O . THR A 1 249 ? 18.260 2.505 -9.575 1.00 56.38 249 THR A O 1
ATOM 1777 N N . LEU A 1 250 ? 19.644 3.031 -11.275 1.00 60.38 250 LEU A N 1
ATOM 1778 C CA . LEU A 1 250 ? 19.505 4.496 -11.172 1.00 60.38 250 LEU A CA 1
ATOM 1779 C C . LEU A 1 250 ? 18.052 4.952 -10.925 1.00 60.38 250 LEU A C 1
ATOM 1781 O O . LEU A 1 250 ? 17.807 5.840 -10.119 1.00 60.38 250 LEU A O 1
ATOM 1785 N N . TRP A 1 251 ? 17.075 4.298 -11.561 1.00 67.31 251 TRP A N 1
ATOM 1786 C CA . TRP A 1 251 ? 15.655 4.641 -11.427 1.00 67.31 251 TRP A CA 1
ATOM 1787 C C . TRP A 1 251 ? 15.009 4.166 -10.123 1.00 67.31 251 TRP A C 1
ATOM 1789 O O . TRP A 1 251 ? 14.118 4.835 -9.605 1.00 67.31 251 TRP A O 1
ATOM 1799 N N . ASN A 1 252 ? 15.436 3.027 -9.574 1.00 70.94 252 ASN A N 1
ATOM 1800 C CA . ASN A 1 252 ? 14.903 2.533 -8.306 1.00 70.94 252 ASN A CA 1
ATOM 1801 C C . ASN A 1 252 ? 15.462 3.335 -7.121 1.00 70.94 252 ASN A C 1
ATOM 1803 O O . ASN A 1 252 ? 14.772 3.510 -6.122 1.00 70.94 252 ASN A O 1
ATOM 1807 N N . GLU A 1 253 ? 16.688 3.854 -7.241 1.00 74.62 253 GLU A N 1
ATOM 1808 C CA . GLU A 1 253 ? 17.292 4.747 -6.247 1.00 74.62 253 GLU A CA 1
ATOM 1809 C C . GLU A 1 253 ? 16.564 6.098 -6.186 1.00 74.62 253 GLU A C 1
ATOM 1811 O O . GLU A 1 253 ? 16.129 6.508 -5.107 1.00 74.62 253 GLU A O 1
ATOM 1816 N N . ASP A 1 254 ? 16.330 6.738 -7.336 1.00 75.50 254 ASP A N 1
ATOM 1817 C CA . ASP A 1 254 ? 15.577 7.997 -7.406 1.00 75.50 254 ASP A CA 1
ATOM 1818 C C . ASP A 1 254 ? 14.130 7.808 -6.903 1.00 75.50 254 ASP A C 1
ATOM 1820 O O . ASP A 1 254 ? 13.644 8.594 -6.081 1.00 75.50 254 ASP A O 1
ATOM 1824 N N . ALA A 1 255 ? 13.456 6.721 -7.301 1.00 78.38 255 ALA A N 1
ATOM 1825 C CA . ALA A 1 255 ? 12.122 6.379 -6.801 1.00 78.38 255 ALA A CA 1
ATOM 1826 C C . ALA A 1 255 ? 12.110 6.112 -5.284 1.00 78.38 255 ALA A C 1
ATOM 1828 O O . ALA A 1 255 ? 11.203 6.570 -4.580 1.00 78.38 255 ALA A O 1
ATOM 1829 N N . ALA A 1 256 ? 13.131 5.432 -4.754 1.00 82.88 256 ALA A N 1
ATOM 1830 C CA . ALA A 1 256 ? 13.271 5.198 -3.323 1.00 82.88 256 ALA A CA 1
ATOM 1831 C C . ALA A 1 256 ? 13.441 6.515 -2.560 1.00 82.88 256 ALA A C 1
ATOM 1833 O O . ALA A 1 256 ? 12.738 6.732 -1.570 1.00 82.88 256 ALA A O 1
ATOM 1834 N N . ILE A 1 257 ? 14.320 7.416 -3.015 1.00 82.94 257 ILE A N 1
ATOM 1835 C CA . ILE A 1 257 ? 14.507 8.743 -2.407 1.00 82.94 257 ILE A CA 1
ATOM 1836 C C . ILE A 1 257 ? 13.173 9.493 -2.382 1.00 82.94 257 ILE A C 1
ATOM 1838 O O . ILE A 1 257 ? 12.772 10.005 -1.332 1.00 82.94 257 ILE A O 1
ATOM 1842 N N . MET A 1 258 ? 12.438 9.493 -3.496 1.00 83.00 258 MET A N 1
ATOM 1843 C CA . MET A 1 258 ? 11.120 10.124 -3.571 1.00 83.00 258 MET A CA 1
ATOM 1844 C C . MET A 1 258 ? 10.123 9.507 -2.594 1.00 83.00 258 MET A C 1
ATOM 1846 O O . MET A 1 258 ? 9.440 10.240 -1.879 1.00 83.00 258 MET A O 1
ATOM 1850 N N . ALA A 1 259 ? 10.065 8.180 -2.483 1.00 88.69 259 ALA A N 1
ATOM 1851 C CA . ALA A 1 259 ? 9.162 7.508 -1.552 1.00 88.69 259 ALA A CA 1
ATOM 1852 C C . ALA A 1 259 ? 9.474 7.877 -0.092 1.00 88.69 259 ALA A C 1
ATOM 1854 O O . ALA A 1 259 ? 8.559 8.142 0.693 1.00 88.69 259 ALA A O 1
ATOM 1855 N N . HIS A 1 260 ? 10.758 7.974 0.264 1.00 89.62 260 HIS A N 1
ATOM 1856 C CA . HIS A 1 260 ? 11.191 8.408 1.592 1.00 89.62 260 HIS A CA 1
ATOM 1857 C C . HIS A 1 260 ? 10.820 9.869 1.864 1.00 89.62 260 HIS A C 1
ATOM 1859 O O . HIS A 1 260 ? 10.264 10.174 2.923 1.00 89.62 260 HIS A O 1
ATOM 1865 N N . LEU A 1 261 ? 11.061 10.770 0.908 1.00 89.50 261 LEU A N 1
ATOM 1866 C CA . LEU A 1 261 ? 10.660 12.173 1.019 1.00 89.50 261 LEU A CA 1
ATOM 1867 C C . LEU A 1 261 ? 9.143 12.303 1.190 1.00 89.50 261 LEU A C 1
ATOM 1869 O O . LEU A 1 261 ? 8.683 13.021 2.079 1.00 89.50 261 LEU A O 1
ATOM 1873 N N . LEU A 1 262 ? 8.355 11.559 0.411 1.00 90.00 262 LEU A N 1
ATOM 1874 C CA . LEU A 1 262 ? 6.900 11.529 0.542 1.00 90.00 262 LEU A CA 1
ATOM 1875 C C . LEU A 1 262 ? 6.454 11.037 1.912 1.00 90.00 262 LEU A C 1
ATOM 1877 O O . LEU A 1 262 ? 5.563 11.645 2.503 1.00 90.00 262 LEU A O 1
ATOM 1881 N N . ALA A 1 263 ? 7.079 9.988 2.446 1.00 92.44 263 ALA A N 1
ATOM 1882 C CA . ALA A 1 263 ? 6.782 9.502 3.787 1.00 92.44 263 ALA A CA 1
ATOM 1883 C C . ALA A 1 263 ? 7.048 10.572 4.857 1.00 92.44 263 ALA A C 1
ATOM 1885 O O . ALA A 1 263 ? 6.205 10.793 5.733 1.00 92.44 263 ALA A O 1
ATOM 1886 N N . VAL A 1 264 ? 8.174 11.285 4.751 1.00 94.19 264 VAL A N 1
ATOM 1887 C CA . VAL A 1 264 ? 8.526 12.385 5.659 1.00 94.19 264 VAL A CA 1
ATOM 1888 C C . VAL A 1 264 ? 7.519 13.528 5.547 1.00 94.19 264 VAL A C 1
ATOM 1890 O O . VAL A 1 264 ? 6.940 13.931 6.558 1.00 94.19 264 VAL A O 1
ATOM 1893 N N . PHE A 1 265 ? 7.254 14.036 4.342 1.00 94.19 265 PHE A N 1
ATOM 1894 C CA . PHE A 1 265 ? 6.349 15.171 4.148 1.00 94.19 265 PHE A CA 1
ATOM 1895 C C . PHE A 1 265 ? 4.897 14.838 4.505 1.00 94.19 265 PHE A C 1
ATOM 1897 O O . PHE A 1 265 ? 4.227 15.646 5.152 1.00 94.19 265 PHE A O 1
ATOM 1904 N N . ALA A 1 266 ? 4.421 13.639 4.163 1.00 93.25 266 ALA A N 1
ATOM 1905 C CA . ALA A 1 266 ? 3.108 13.150 4.574 1.00 93.25 266 ALA A CA 1
ATOM 1906 C C . ALA A 1 266 ? 2.990 13.077 6.103 1.00 93.25 266 ALA A C 1
ATOM 1908 O O . ALA A 1 266 ? 2.001 13.547 6.670 1.00 93.25 266 ALA A O 1
ATOM 1909 N N . GLY A 1 267 ? 4.015 12.545 6.779 1.00 93.69 267 GLY A N 1
ATOM 1910 C CA . GLY A 1 267 ? 4.075 12.475 8.238 1.00 93.69 267 GLY A CA 1
ATOM 1911 C C . GLY A 1 267 ? 4.090 13.852 8.903 1.00 93.69 267 GLY A C 1
ATOM 1912 O O . GLY A 1 267 ? 3.321 14.089 9.838 1.00 93.69 267 GLY A O 1
ATOM 1913 N N . LEU A 1 268 ? 4.906 14.783 8.399 1.00 96.00 268 LEU A N 1
ATOM 1914 C CA . LEU A 1 268 ? 4.982 16.158 8.901 1.00 96.00 268 LEU A CA 1
ATOM 1915 C C . LEU A 1 268 ? 3.656 16.901 8.731 1.00 96.00 268 LEU A C 1
ATOM 1917 O O . LEU A 1 268 ? 3.176 17.520 9.684 1.00 96.00 268 LEU A O 1
ATOM 1921 N N . LEU A 1 269 ? 3.029 16.817 7.552 1.00 95.06 269 LEU A N 1
ATOM 1922 C CA . LEU A 1 269 ? 1.752 17.486 7.318 1.00 95.06 269 LEU A CA 1
ATOM 1923 C C . LEU A 1 269 ? 0.632 16.868 8.161 1.00 95.06 269 LEU A C 1
ATOM 1925 O O . LEU A 1 269 ? -0.174 17.600 8.742 1.00 95.06 269 LEU A O 1
ATOM 1929 N N . ALA A 1 270 ? 0.593 15.540 8.288 1.00 94.00 270 ALA A N 1
ATOM 1930 C CA . ALA A 1 270 ? -0.349 14.860 9.172 1.00 94.00 270 ALA A CA 1
ATOM 1931 C C . ALA A 1 270 ? -0.160 15.287 10.634 1.00 94.00 270 ALA A C 1
ATOM 1933 O O . ALA A 1 270 ? -1.140 15.568 11.320 1.00 94.00 270 ALA A O 1
ATOM 1934 N N . LEU A 1 271 ? 1.086 15.394 11.108 1.00 96.12 271 LEU A N 1
ATOM 1935 C CA . LEU A 1 271 ? 1.400 15.840 12.465 1.00 96.12 271 LEU A CA 1
ATOM 1936 C C . LEU A 1 271 ? 0.941 17.277 12.699 1.00 96.12 271 LEU A C 1
ATOM 1938 O O . LEU A 1 271 ? 0.247 17.542 13.681 1.00 96.12 271 LEU A O 1
ATOM 1942 N N . LEU A 1 272 ? 1.295 18.191 11.793 1.00 96.06 272 LEU A N 1
ATOM 1943 C CA . LEU A 1 272 ? 0.923 19.601 11.870 1.00 96.06 272 LEU A CA 1
ATOM 1944 C C . LEU A 1 272 ? -0.602 19.757 11.932 1.00 96.06 272 LEU A C 1
ATOM 1946 O O . LEU A 1 272 ? -1.144 20.362 12.859 1.00 96.06 272 LEU A O 1
ATOM 1950 N N . THR A 1 273 ? -1.304 19.175 10.962 1.00 94.56 273 THR A N 1
ATOM 1951 C CA . THR A 1 273 ? -2.760 19.298 10.831 1.00 94.56 273 THR A CA 1
ATOM 1952 C C . THR A 1 273 ? -3.500 18.617 11.984 1.00 94.56 273 THR A C 1
ATOM 1954 O O . THR A 1 273 ? -4.448 19.192 12.526 1.00 94.56 273 THR A O 1
ATOM 1957 N N . ALA A 1 274 ? -3.036 17.446 12.436 1.00 93.81 274 ALA A N 1
ATOM 1958 C CA . ALA A 1 274 ? -3.601 16.764 13.594 1.00 93.81 274 ALA A CA 1
ATOM 1959 C C . ALA A 1 274 ? -3.357 17.539 14.899 1.00 93.81 274 ALA A C 1
ATOM 1961 O O . ALA A 1 274 ? -4.257 17.626 15.734 1.00 93.81 274 ALA A O 1
ATOM 1962 N N . ALA A 1 275 ? -2.175 18.134 15.083 1.00 93.38 275 ALA A N 1
ATOM 1963 C CA . ALA A 1 275 ? -1.862 18.939 16.261 1.00 93.38 275 ALA A CA 1
ATOM 1964 C C . ALA A 1 275 ? -2.721 20.209 16.330 1.00 93.38 275 ALA A C 1
ATOM 1966 O O . ALA A 1 275 ? -3.245 20.532 17.397 1.00 93.38 275 ALA A O 1
ATOM 1967 N N . ILE A 1 276 ? -2.907 20.902 15.202 1.00 93.12 276 ILE A N 1
ATOM 1968 C CA . ILE A 1 276 ? -3.768 22.090 15.118 1.00 93.12 276 ILE A CA 1
ATOM 1969 C C . ILE A 1 276 ? -5.218 21.707 15.430 1.00 93.12 276 ILE A C 1
ATOM 1971 O O . ILE A 1 276 ? -5.812 22.242 16.365 1.00 93.12 276 ILE A O 1
ATOM 1975 N N . ALA A 1 277 ? -5.771 20.724 14.714 1.00 89.94 277 ALA A N 1
ATOM 1976 C CA . ALA A 1 277 ? -7.156 20.300 14.905 1.00 89.94 277 ALA A CA 1
ATOM 1977 C C . ALA A 1 277 ? -7.412 19.720 16.309 1.00 89.94 277 ALA A C 1
ATOM 1979 O O . ALA A 1 277 ? -8.484 19.928 16.876 1.00 89.94 277 ALA A O 1
ATOM 1980 N N . GLY A 1 278 ? -6.431 19.023 16.888 1.00 83.81 278 GLY A N 1
ATOM 1981 C CA . GLY A 1 278 ? -6.506 18.474 18.240 1.00 83.81 278 GLY A CA 1
ATOM 1982 C C . GLY A 1 278 ? -6.483 19.542 19.339 1.00 83.81 278 GLY A C 1
ATOM 1983 O O . GLY A 1 278 ? -7.125 19.357 20.372 1.00 83.81 278 GLY A O 1
ATOM 1984 N N . ARG A 1 279 ? -5.795 20.675 19.127 1.00 82.06 279 ARG A N 1
ATOM 1985 C CA . ARG A 1 279 ? -5.821 21.824 20.053 1.00 82.06 279 ARG A CA 1
ATOM 1986 C C . ARG A 1 279 ? -7.176 22.525 20.038 1.00 82.06 279 ARG A C 1
ATOM 1988 O O . ARG A 1 279 ? -7.707 22.808 21.104 1.00 82.06 279 ARG A O 1
ATOM 1995 N N . SER A 1 280 ? -7.760 22.730 18.857 1.00 72.94 280 SER A N 1
ATOM 1996 C CA . SER A 1 280 ? -9.081 23.360 18.704 1.00 72.94 280 SER A CA 1
ATOM 1997 C C . SER A 1 280 ? -10.241 22.525 19.263 1.00 72.94 280 SER A C 1
ATOM 1999 O O . SER A 1 280 ? -11.320 23.060 19.484 1.00 72.94 280 SER A O 1
ATOM 2001 N N . ALA A 1 281 ? -10.037 21.223 19.485 1.00 60.00 281 ALA A N 1
ATOM 2002 C CA . ALA A 1 281 ? -11.047 20.315 20.030 1.00 60.00 281 ALA A CA 1
ATOM 2003 C C . ALA A 1 281 ? -11.023 20.199 21.569 1.00 60.00 281 ALA A C 1
ATOM 2005 O O . ALA A 1 281 ? -11.888 19.532 22.138 1.00 60.00 281 ALA A O 1
ATOM 2006 N N . ARG A 1 282 ? -10.048 20.811 22.261 1.00 58.50 282 ARG A N 1
ATOM 2007 C CA . ARG A 1 282 ? -10.033 20.858 23.731 1.00 58.50 282 ARG A CA 1
ATOM 2008 C C . ARG A 1 282 ? -10.868 22.055 24.205 1.00 58.50 282 ARG A C 1
ATOM 2010 O O . ARG A 1 282 ? -10.547 23.171 23.802 1.00 58.50 282 ARG A O 1
ATOM 2017 N N . PRO A 1 283 ? -11.903 21.869 25.049 1.00 48.00 283 PRO A N 1
ATOM 2018 C CA . PRO A 1 283 ? -12.610 23.002 25.636 1.00 48.00 283 PRO A CA 1
ATOM 2019 C C . PRO A 1 283 ? -11.629 23.846 26.459 1.00 48.00 283 PRO A C 1
ATOM 2021 O O . PRO A 1 283 ? -10.768 23.291 27.153 1.00 48.00 283 PRO A O 1
ATOM 2024 N N . ALA A 1 284 ? -11.741 25.173 26.344 1.00 51.09 284 ALA A N 1
ATOM 2025 C CA . ALA A 1 284 ? -11.016 26.109 27.195 1.00 51.09 284 ALA A CA 1
ATOM 2026 C C . ALA A 1 284 ? -11.318 25.757 28.660 1.00 51.09 284 ALA A C 1
ATOM 2028 O O . ALA A 1 284 ? -12.485 25.637 29.033 1.00 51.09 284 ALA A O 1
ATOM 2029 N N . ARG A 1 285 ? -10.264 25.483 29.432 1.00 42.59 285 ARG A N 1
ATOM 2030 C CA . ARG A 1 285 ? -10.359 25.270 30.877 1.00 42.59 285 ARG A CA 1
ATOM 2031 C C . ARG A 1 285 ? -10.454 26.604 31.591 1.00 42.59 285 ARG A C 1
ATOM 2033 O O . ARG A 1 285 ? -9.763 27.536 31.123 1.00 42.59 285 ARG A O 1
#

Organism: NCBI:txid1544732